Protein AF-A0A645BLJ8-F1 (afdb_monomer)

Nearest PDB structures (foldseek):
  8eqn-assembly1_A  TM=7.894E-01  e=2.284E-11  Human immunodeficiency virus 1
  2ihw-assembly1_A  TM=8.035E-01  e=1.341E-10  Bos taurus
  7b9k-assembly1_A  TM=7.837E-01  e=4.752E-11  Escherichia coli K-12
  1e2o-assembly1_A  TM=8.121E-01  e=1.712E-10  Escherichia coli
  7q5q-assembly1_B  TM=7.769E-01  e=8.232E-11  Thermochaetoides thermophila DSM 1495

Solvent-accessible surface area (backbone atoms only — not comparable to full-atom values): 13251 Å² total; per-residue (Å²): 105,70,64,52,52,36,54,9,39,70,59,16,47,75,50,33,15,34,53,48,71,40,80,91,74,76,45,73,47,80,46,72,46,90,68,45,20,38,23,29,66,40,77,42,98,85,73,49,77,46,60,34,19,45,68,61,49,55,81,44,40,53,67,56,45,52,54,49,54,52,50,52,56,55,11,52,80,66,36,62,60,64,47,45,53,49,54,42,53,51,50,53,43,53,54,38,47,77,69,69,41,53,71,65,44,51,55,50,53,49,45,54,74,72,39,95,80,53,82,82,61,70,57,72,70,60,36,54,54,59,71,67,55,52,72,92,51,29,68,46,62,73,37,51,44,85,41,31,30,37,43,38,58,52,16,80,78,40,60,83,47,78,78,66,48,83,85,74,79,61,65,79,48,30,33,23,23,40,31,34,31,16,69,34,84,41,84,37,72,47,100,81,77,43,83,41,86,36,83,43,69,32,70,26,81,41,68,40,72,93,81,49,59,70,77,57,46,46,43,23,53,53,42,39,53,52,37,73,76,39,56,71,80,58,72,97

Secondary structure (DSSP, 8-state):
-HHHHHHHHHHSGGGSEEEEEETTTTEEEEEE-SS--EEEEEE-TTS-EEEEEETT-TTS-HHHHHHHHHHHHHHHHT--HHHHHHHHHHHHHHHHHHTT-HHHHHHHHHHHHHSSS------HHHHHHHHHS-TTTS--HHHHS--SEEEEEHHHH-TT--S--------TTB-EEEEE---EEEEEE-TTS-EEEEEE--EEEEE-TTT--HHHHHHHHHHHHHHHH-GGGG--

Foldseek 3Di:
DVQLLLVLCVLLQLLLWFWDADPVVRDIDIGTDPAFKEFEWDQAPVRDIATWIDTRCSPDAPVRNVVSVVLQNQQSVLDPVLQQVVVLVVVVLVVVVVVVVVVVSVVVVCCQVPPPPHRDHDDDPRVVVSVPDDPSRHQHSNGRPDGREYEYEQCVVPQPDDDAPPDDDTDHRRFKYKYWHHWDFDFDQDPVRDTDTDTDIHMDIGGDPVRDDVVSSVSSVVSSVVCVVPVVVRND

Sequence (236 aa):
MLKAITEGVKNAPCINSHIFFNHRFVKGKIVQYQEVDISMPWMLPHGEMMTINLNNIGERTLKDLALYIENIAKKFEKTDMTEAMFSVSMHDTIEKLKKLKIPTVLYRLIGAKFGNSKVKTLSGKAKKAYNSIPETERITKHDIKQGTITVSNVGSLYREQRGSVALLEIVPPQVFAVGIGAIQKKPVVSGTDEIVVGQILPMCLAFDHRALDFGEIVPFIKKLDEIFVNPNLILK

Mean predicted aligned error: 6.03 Å

Radius of gyration: 20.66 Å; Cα contacts (8 Å, |Δi|>4): 362; chains: 1; bounding box: 61×34×56 Å

pLDDT: mean 89.48, std 7.65, range [61.16, 98.31]

Structure (mmCIF, N/CA/C/O backbone):
data_AF-A0A645BLJ8-F1
#
_entry.id   AF-A0A645BLJ8-F1
#
loop_
_atom_site.group_PDB
_atom_site.id
_atom_site.type_symbol
_atom_site.label_atom_id
_atom_site.label_alt_id
_atom_site.label_comp_id
_atom_site.label_asym_id
_atom_site.label_entity_id
_atom_site.label_seq_id
_atom_site.pdbx_PDB_ins_code
_atom_site.Cartn_x
_atom_site.Cartn_y
_atom_site.Cartn_z
_atom_site.occupancy
_atom_site.B_iso_or_equiv
_atom_site.auth_seq_id
_atom_site.auth_comp_id
_atom_site.auth_asym_id
_atom_site.auth_atom_id
_atom_site.pdbx_PDB_model_num
ATOM 1 N N . MET A 1 1 ? -12.431 2.486 -0.682 1.00 91.56 1 MET A N 1
ATOM 2 C CA . MET A 1 1 ? -11.373 1.753 0.050 1.00 91.56 1 MET A CA 1
ATOM 3 C C . MET A 1 1 ? -10.040 2.473 0.071 1.00 91.56 1 MET A C 1
ATOM 5 O O . MET A 1 1 ? -9.651 2.866 1.158 1.00 91.56 1 MET A O 1
ATOM 9 N N . LEU A 1 2 ? -9.368 2.700 -1.065 1.00 94.19 2 LEU A N 1
ATOM 10 C CA . LEU A 1 2 ? -8.062 3.383 -1.075 1.00 94.19 2 LEU A CA 1
ATOM 11 C C . LEU A 1 2 ? -8.085 4.719 -0.312 1.00 94.19 2 LEU A C 1
ATOM 13 O O . LEU A 1 2 ? -7.254 4.911 0.564 1.00 94.19 2 LEU A O 1
ATOM 17 N N . LYS A 1 3 ? -9.104 5.564 -0.535 1.00 94.81 3 LYS A N 1
ATOM 18 C CA . LYS A 1 3 ? -9.278 6.819 0.218 1.00 94.81 3 LYS A CA 1
ATOM 19 C C . LYS A 1 3 ? -9.424 6.615 1.735 1.00 94.81 3 LYS A C 1
ATOM 21 O O . LYS A 1 3 ? -8.820 7.339 2.511 1.00 94.81 3 LYS A O 1
ATOM 26 N N . ALA A 1 4 ? -10.187 5.612 2.171 1.00 95.94 4 ALA A N 1
ATOM 27 C CA . ALA A 1 4 ? -10.329 5.312 3.598 1.00 95.94 4 ALA A CA 1
ATOM 28 C C . ALA A 1 4 ? -8.988 4.876 4.213 1.00 95.94 4 ALA A C 1
ATOM 30 O O . ALA A 1 4 ? -8.609 5.359 5.273 1.00 95.94 4 ALA A O 1
ATOM 31 N N . ILE A 1 5 ? -8.235 4.028 3.502 1.00 96.69 5 ILE A N 1
ATOM 32 C CA . ILE A 1 5 ? -6.898 3.587 3.920 1.00 96.69 5 ILE A CA 1
ATOM 33 C C . ILE A 1 5 ? -5.940 4.774 3.999 1.00 96.69 5 ILE A C 1
ATOM 35 O O . ILE A 1 5 ? -5.237 4.901 4.993 1.00 96.69 5 ILE A O 1
ATOM 39 N N . THR A 1 6 ? -5.932 5.672 3.012 1.00 95.69 6 THR A N 1
ATOM 40 C CA . THR A 1 6 ? -5.059 6.853 3.053 1.00 95.69 6 THR A CA 1
ATOM 41 C C . THR A 1 6 ? -5.401 7.789 4.205 1.00 95.69 6 THR A C 1
ATOM 43 O O . THR A 1 6 ? -4.490 8.288 4.854 1.00 95.69 6 THR A O 1
ATOM 46 N N . GLU A 1 7 ? -6.686 8.003 4.504 1.00 95.81 7 GLU A N 1
ATOM 47 C CA . GLU A 1 7 ? -7.088 8.796 5.674 1.00 95.81 7 GLU A CA 1
ATOM 48 C C . GLU A 1 7 ? -6.695 8.109 6.988 1.00 95.81 7 GLU A C 1
ATOM 50 O O . GLU A 1 7 ? -6.230 8.770 7.917 1.00 95.81 7 GLU A O 1
ATOM 55 N N . GLY A 1 8 ? -6.802 6.779 7.058 1.00 96.88 8 GLY A N 1
ATOM 56 C CA . GLY A 1 8 ? -6.287 6.002 8.183 1.00 96.88 8 GLY A CA 1
ATOM 57 C C . GLY A 1 8 ? -4.781 6.183 8.365 1.00 96.88 8 GLY A C 1
ATOM 58 O O . GLY A 1 8 ? -4.320 6.437 9.473 1.00 96.88 8 GLY A O 1
ATOM 59 N N . VAL A 1 9 ? -4.009 6.112 7.278 1.00 97.06 9 VAL A N 1
ATOM 60 C CA . VAL A 1 9 ? -2.546 6.289 7.297 1.00 97.06 9 VAL A CA 1
ATOM 61 C C . VAL A 1 9 ? -2.173 7.699 7.750 1.00 97.06 9 VAL A C 1
ATOM 63 O O . VAL A 1 9 ? -1.269 7.860 8.563 1.00 97.06 9 VAL A O 1
ATOM 66 N N . LYS A 1 10 ? -2.910 8.724 7.308 1.00 95.12 10 LYS A N 1
ATOM 67 C CA . LYS A 1 10 ? -2.741 10.107 7.785 1.00 95.12 10 LYS A CA 1
ATOM 68 C C . LYS A 1 10 ? -2.966 10.247 9.294 1.00 95.12 10 LYS A C 1
ATOM 70 O O . LYS A 1 10 ? -2.328 11.085 9.923 1.00 95.12 10 LYS A O 1
ATOM 75 N N . ASN A 1 11 ? -3.842 9.426 9.876 1.00 96.12 11 ASN A N 1
ATOM 76 C CA . ASN A 1 11 ? -4.102 9.400 11.320 1.00 96.12 11 ASN A CA 1
ATOM 77 C C . ASN A 1 11 ? -3.105 8.528 12.102 1.00 96.12 11 ASN A C 1
ATOM 79 O O . ASN A 1 11 ? -3.024 8.653 13.321 1.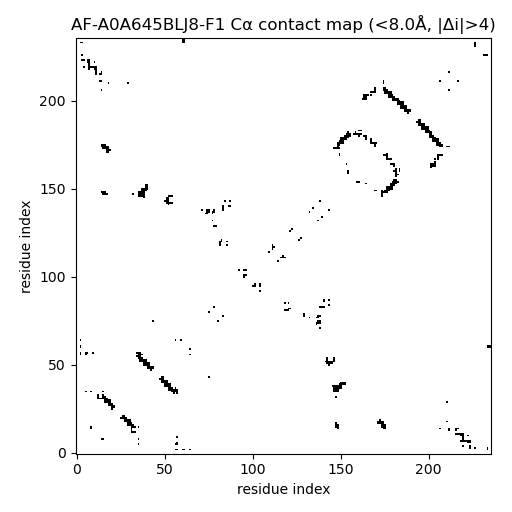00 96.12 11 ASN A O 1
ATOM 83 N N . ALA A 1 12 ? -2.310 7.702 11.420 1.00 97.31 12 ALA A N 1
ATOM 84 C CA . ALA A 1 12 ? -1.231 6.903 11.999 1.00 97.31 12 ALA A CA 1
ATOM 85 C C . ALA A 1 12 ? 0.070 7.050 11.182 1.00 97.31 12 ALA A C 1
ATOM 87 O O . ALA A 1 12 ? 0.513 6.092 10.545 1.00 97.31 12 ALA A O 1
ATOM 88 N N . PRO A 1 13 ? 0.715 8.232 11.174 1.00 96.06 13 PRO A N 1
ATOM 89 C CA . PRO A 1 13 ? 1.805 8.527 10.238 1.00 96.06 13 PRO A CA 1
ATOM 90 C C . PRO A 1 13 ? 3.009 7.578 10.324 1.00 96.06 13 PRO A C 1
ATOM 92 O O . PRO A 1 13 ? 3.702 7.365 9.333 1.00 96.06 13 PRO A O 1
ATOM 95 N N . CYS A 1 14 ? 3.251 6.982 11.492 1.00 96.38 14 CYS A N 1
ATOM 96 C CA . CYS A 1 14 ? 4.321 6.015 11.729 1.00 96.38 14 CYS A CA 1
ATOM 97 C C . CYS A 1 14 ? 4.222 4.767 10.839 1.00 96.38 14 CYS A C 1
ATOM 99 O O . CYS A 1 14 ? 5.259 4.243 10.431 1.00 96.38 14 CYS A O 1
ATOM 101 N N . ILE A 1 15 ? 3.016 4.323 10.461 1.00 97.31 15 ILE A N 1
ATOM 102 C CA . ILE A 1 15 ? 2.852 3.155 9.580 1.00 97.31 15 ILE A CA 1
ATOM 103 C C . ILE A 1 15 ? 3.283 3.452 8.137 1.00 97.31 15 ILE A C 1
ATOM 105 O O . ILE A 1 15 ? 3.593 2.537 7.377 1.00 97.31 15 ILE A O 1
ATOM 109 N N . ASN A 1 16 ? 3.366 4.736 7.771 1.00 97.44 16 ASN A N 1
ATOM 110 C CA . ASN A 1 16 ? 3.863 5.215 6.485 1.00 97.44 16 ASN A CA 1
ATOM 111 C C . ASN A 1 16 ? 5.394 5.353 6.491 1.00 97.44 16 ASN A C 1
ATOM 113 O O . ASN A 1 16 ? 5.940 6.427 6.224 1.00 97.44 16 ASN A O 1
ATOM 117 N N . SER A 1 17 ? 6.095 4.275 6.842 1.00 97.19 17 SER A N 1
ATOM 118 C CA . SER A 1 17 ? 7.546 4.299 7.038 1.00 97.19 17 SER A CA 1
ATOM 119 C C . SER A 1 17 ? 8.274 3.192 6.288 1.00 97.19 17 SER A C 1
ATOM 121 O O . SER A 1 17 ? 7.724 2.139 5.967 1.00 97.19 17 SER A O 1
ATOM 123 N N . HIS A 1 18 ? 9.562 3.418 6.049 1.00 97.06 18 HIS A N 1
ATOM 124 C CA . HIS A 1 18 ? 10.501 2.384 5.638 1.00 97.06 18 HIS A CA 1
ATOM 125 C C . HIS A 1 18 ? 11.471 2.062 6.771 1.00 97.06 18 HIS A C 1
ATOM 127 O O . HIS A 1 18 ? 12.008 2.970 7.409 1.00 97.06 18 HIS A O 1
ATOM 133 N N . ILE A 1 19 ? 11.748 0.776 6.981 1.00 95.19 19 ILE A N 1
ATOM 134 C CA . ILE A 1 19 ? 12.783 0.300 7.897 1.00 95.19 19 ILE A CA 1
ATOM 135 C C . ILE A 1 19 ? 14.028 -0.134 7.119 1.00 95.19 19 ILE A C 1
ATOM 137 O O . ILE A 1 19 ? 13.996 -0.980 6.226 1.00 95.19 19 ILE A O 1
ATOM 141 N N . PHE A 1 20 ? 15.170 0.425 7.503 1.00 93.06 20 PHE A N 1
ATOM 142 C CA . PHE A 1 20 ? 16.484 0.033 7.010 1.00 93.06 20 PHE A CA 1
ATOM 143 C C . PHE A 1 20 ? 17.259 -0.606 8.150 1.00 93.06 20 PHE A C 1
ATOM 145 O O . PHE A 1 20 ? 17.773 0.088 9.027 1.00 93.06 20 PHE A O 1
ATOM 152 N N . PHE A 1 21 ? 17.341 -1.933 8.142 1.00 86.88 21 PHE A N 1
ATOM 153 C CA . PHE A 1 21 ? 18.016 -2.687 9.189 1.00 86.88 21 PHE A CA 1
ATOM 154 C C . PHE A 1 21 ? 19.350 -3.249 8.698 1.00 86.88 21 PHE A C 1
ATOM 156 O O . PHE A 1 21 ? 19.422 -3.941 7.682 1.00 86.88 21 PHE A O 1
ATOM 163 N N . ASN A 1 22 ? 20.426 -2.965 9.429 1.00 85.25 22 ASN A N 1
ATOM 164 C CA . ASN A 1 22 ? 21.724 -3.578 9.201 1.00 85.25 22 ASN A CA 1
ATOM 165 C C . ASN A 1 22 ? 21.905 -4.772 10.141 1.00 85.25 22 ASN A C 1
ATOM 167 O O . ASN A 1 22 ? 22.239 -4.601 11.312 1.00 85.25 22 ASN A O 1
ATOM 171 N N . HIS A 1 23 ? 21.749 -5.980 9.598 1.00 83.38 23 HIS A N 1
ATOM 172 C CA . HIS A 1 23 ? 21.871 -7.229 10.354 1.00 83.38 23 HIS A CA 1
ATOM 173 C C . HIS A 1 23 ? 23.251 -7.441 10.987 1.00 83.38 23 HIS A C 1
ATOM 175 O O . HIS A 1 23 ? 23.338 -8.044 12.050 1.00 83.38 23 HIS A O 1
ATOM 181 N N . ARG A 1 24 ? 24.328 -6.919 10.383 1.00 87.00 24 ARG A N 1
ATOM 182 C CA . ARG A 1 24 ? 25.692 -7.087 10.909 1.00 87.00 24 ARG A CA 1
ATOM 183 C C . ARG A 1 24 ? 25.930 -6.278 12.182 1.00 87.00 24 ARG A C 1
ATOM 185 O O . ARG A 1 24 ? 26.698 -6.706 13.033 1.00 87.00 24 ARG A O 1
ATOM 192 N N . PHE A 1 25 ? 25.306 -5.107 12.288 1.00 88.19 25 PHE A N 1
ATOM 193 C CA . PHE A 1 25 ? 25.494 -4.197 13.422 1.00 88.19 25 PHE A CA 1
ATOM 194 C C . PHE A 1 25 ? 24.274 -4.108 14.341 1.00 88.19 25 PHE A C 1
ATOM 196 O O . PHE A 1 25 ? 24.324 -3.361 15.311 1.00 88.19 25 PHE A O 1
ATOM 203 N N . VAL A 1 26 ? 23.188 -4.825 14.026 1.00 83.62 26 VAL A N 1
ATOM 204 C CA . VAL A 1 26 ? 21.912 -4.789 14.761 1.00 83.62 26 VAL A CA 1
ATOM 205 C C . VAL A 1 26 ? 21.404 -3.344 14.929 1.00 83.62 26 VAL A C 1
ATOM 207 O O . VAL A 1 26 ? 20.926 -2.940 15.982 1.00 83.62 26 VAL A O 1
ATOM 210 N N . LYS A 1 27 ? 21.554 -2.521 13.880 1.00 84.69 27 LYS A N 1
ATOM 211 C CA . LYS A 1 27 ? 21.110 -1.117 13.869 1.00 84.69 27 LYS A CA 1
ATOM 212 C C . LYS A 1 27 ? 20.029 -0.912 12.820 1.00 84.69 27 LYS A C 1
ATOM 214 O O . LYS A 1 27 ? 20.247 -1.213 11.646 1.00 84.69 27 LYS A O 1
ATOM 219 N N . GLY A 1 28 ? 18.891 -0.377 13.250 1.00 85.38 28 GLY A N 1
ATOM 220 C CA . GLY A 1 28 ? 17.785 0.033 12.391 1.00 85.38 28 GLY A CA 1
ATOM 221 C C . GLY A 1 28 ? 17.718 1.549 12.235 1.00 85.38 28 GLY A C 1
ATOM 222 O O . GLY A 1 28 ? 18.041 2.290 13.160 1.00 85.38 28 GLY A O 1
ATOM 223 N N . LYS A 1 29 ? 17.280 2.013 11.066 1.00 92.94 29 LYS A N 1
ATOM 224 C CA . LYS A 1 29 ? 16.799 3.378 10.847 1.00 92.94 29 LYS A CA 1
ATOM 225 C C . LYS A 1 29 ? 15.393 3.300 10.273 1.00 92.94 29 LYS A C 1
ATOM 227 O O . LYS A 1 29 ? 15.198 2.646 9.252 1.00 92.94 29 LYS A O 1
ATOM 232 N N . ILE A 1 30 ? 14.456 3.997 10.901 1.00 94.62 30 ILE A N 1
ATOM 233 C CA . ILE A 1 30 ? 13.102 4.176 10.381 1.00 94.62 30 ILE A CA 1
ATOM 234 C C . ILE A 1 30 ? 13.047 5.535 9.683 1.00 94.62 30 ILE A C 1
ATOM 236 O O . ILE A 1 30 ? 13.575 6.527 10.190 1.00 94.62 30 ILE A O 1
ATOM 240 N N . VAL A 1 31 ? 12.476 5.566 8.485 1.00 96.62 31 VAL A N 1
ATOM 241 C CA . VAL A 1 31 ? 12.249 6.783 7.703 1.00 96.62 31 VAL A CA 1
ATOM 242 C C . VAL A 1 31 ? 10.760 6.891 7.449 1.00 96.62 31 VAL A C 1
ATOM 244 O O . VAL A 1 31 ? 10.207 6.071 6.725 1.00 96.62 31 VAL A O 1
ATOM 247 N N . GLN A 1 32 ? 10.133 7.895 8.046 1.00 96.62 32 GLN A N 1
ATOM 248 C CA . GLN A 1 32 ? 8.720 8.181 7.854 1.00 96.62 32 GLN A CA 1
ATOM 249 C C . GLN A 1 32 ? 8.519 9.103 6.650 1.00 96.62 32 GLN A C 1
ATOM 251 O O . GLN A 1 32 ? 9.300 10.034 6.435 1.00 96.62 32 GLN A O 1
ATOM 256 N N . TYR A 1 33 ? 7.457 8.859 5.888 1.00 95.75 33 TYR A N 1
ATOM 257 C CA . TYR A 1 33 ? 7.085 9.636 4.712 1.00 95.75 33 TYR A CA 1
ATOM 258 C C . TYR A 1 33 ? 5.839 10.479 4.995 1.00 95.75 33 TYR A C 1
ATOM 260 O O . TYR A 1 33 ? 4.913 10.034 5.675 1.00 95.75 33 TYR A O 1
ATOM 268 N N . GLN A 1 34 ? 5.821 11.708 4.476 1.00 92.75 34 GLN A N 1
ATOM 269 C CA . GLN A 1 34 ? 4.633 12.572 4.517 1.00 92.75 34 GLN A CA 1
ATOM 270 C C . GLN A 1 34 ? 3.642 12.195 3.413 1.00 92.75 34 GLN A C 1
ATOM 272 O O . GLN A 1 34 ? 2.441 12.105 3.650 1.00 92.75 34 GLN A O 1
ATOM 277 N N . GLU A 1 35 ? 4.165 11.937 2.216 1.00 93.56 35 GLU A N 1
ATOM 278 C CA . GLU A 1 35 ? 3.394 11.482 1.066 1.00 93.56 35 GLU A CA 1
ATOM 279 C C . GLU A 1 35 ? 2.999 10.011 1.243 1.00 93.56 35 GLU A C 1
ATOM 281 O O . GLU A 1 35 ? 3.799 9.179 1.683 1.00 93.56 35 GLU A O 1
ATOM 286 N N . VAL A 1 36 ? 1.740 9.692 0.934 1.00 94.81 36 VAL A N 1
ATOM 287 C CA . VAL A 1 36 ? 1.220 8.321 0.995 1.00 94.81 36 VAL A CA 1
ATOM 288 C C . VAL A 1 36 ? 1.180 7.755 -0.415 1.00 94.81 36 VAL A C 1
ATOM 290 O O . VAL A 1 36 ? 0.307 8.121 -1.212 1.00 94.81 36 VAL A O 1
ATOM 293 N N . ASP A 1 37 ? 2.096 6.826 -0.674 1.00 94.62 37 ASP A N 1
ATOM 294 C CA . ASP A 1 37 ? 2.236 6.122 -1.939 1.00 94.62 37 ASP A CA 1
ATOM 295 C C . ASP A 1 37 ? 1.889 4.647 -1.750 1.00 94.62 37 ASP A C 1
ATOM 297 O O . ASP A 1 37 ? 2.526 3.928 -0.972 1.00 94.62 37 ASP A O 1
ATOM 301 N N . ILE A 1 38 ? 0.873 4.175 -2.467 1.00 95.69 38 ILE A N 1
ATOM 302 C CA . ILE A 1 38 ? 0.391 2.803 -2.315 1.00 95.69 38 ILE A CA 1
ATOM 303 C C . ILE A 1 38 ? 0.938 1.922 -3.426 1.00 95.69 38 ILE A C 1
ATOM 305 O O . ILE A 1 38 ? 0.563 2.051 -4.588 1.00 95.69 38 ILE A O 1
ATOM 309 N N . SER A 1 39 ? 1.746 0.945 -3.031 1.00 95.50 39 SER A N 1
ATOM 310 C CA . SER A 1 39 ? 2.091 -0.201 -3.864 1.00 95.50 39 SER A CA 1
ATOM 311 C C . SER A 1 39 ? 0.898 -1.152 -3.937 1.00 95.50 39 SER A C 1
ATOM 313 O O . SER A 1 39 ? 0.465 -1.702 -2.927 1.00 95.50 39 SER A O 1
ATOM 315 N N . MET A 1 40 ? 0.341 -1.339 -5.125 1.00 93.75 40 MET A N 1
ATOM 316 C CA . MET A 1 40 ? -0.843 -2.153 -5.356 1.00 93.75 40 MET A CA 1
ATOM 317 C C . MET A 1 40 ? -0.547 -3.227 -6.406 1.00 93.75 40 MET A C 1
ATOM 319 O O . MET A 1 40 ? -0.282 -2.888 -7.562 1.00 93.75 40 MET A O 1
ATOM 323 N N . PRO A 1 41 ? -0.596 -4.518 -6.033 1.00 90.75 41 PRO A N 1
ATOM 324 C CA . PRO A 1 41 ? -0.594 -5.608 -6.995 1.00 90.75 41 PRO A CA 1
ATOM 325 C C . PRO A 1 41 ? -1.815 -5.508 -7.911 1.00 90.75 41 PRO A C 1
ATOM 327 O O . PRO A 1 41 ? -2.948 -5.346 -7.453 1.00 90.75 41 PRO A O 1
ATOM 330 N N . TRP A 1 42 ? -1.571 -5.607 -9.208 1.00 88.12 42 TRP A N 1
ATOM 331 C CA . TRP A 1 42 ? -2.542 -5.401 -10.267 1.00 88.12 42 TRP A CA 1
ATOM 332 C C . TRP A 1 42 ? -2.456 -6.543 -11.276 1.00 88.12 42 TRP A C 1
ATOM 334 O O . TRP A 1 42 ? -1.364 -6.937 -11.683 1.00 88.12 42 TRP A O 1
ATOM 344 N N . MET A 1 43 ? -3.608 -7.072 -11.689 1.00 85.62 43 MET A N 1
ATOM 345 C CA . MET A 1 43 ? -3.680 -8.094 -12.733 1.00 85.62 43 MET A CA 1
ATOM 346 C C . MET A 1 43 ? -3.715 -7.436 -14.107 1.00 85.62 43 MET A C 1
ATOM 348 O O . MET A 1 43 ? -4.622 -6.659 -14.411 1.00 85.62 43 MET A O 1
ATOM 352 N N . LEU A 1 44 ? -2.725 -7.742 -14.936 1.00 82.94 44 LEU A N 1
ATOM 353 C CA . LEU A 1 44 ? -2.672 -7.308 -16.323 1.00 82.94 44 LEU A CA 1
ATOM 354 C C . LEU A 1 44 ? -3.665 -8.108 -17.182 1.00 82.94 44 LEU A C 1
ATOM 356 O O . LEU A 1 44 ? -4.005 -9.243 -16.832 1.00 82.94 44 LEU A O 1
ATOM 360 N N . PRO A 1 45 ? -4.077 -7.584 -18.353 1.00 74.75 45 PRO A N 1
ATOM 361 C CA . PRO A 1 45 ? -4.995 -8.284 -19.257 1.00 74.75 45 PRO A CA 1
ATOM 362 C C . PRO A 1 45 ? -4.519 -9.679 -19.694 1.00 74.75 45 PRO A C 1
ATOM 364 O O . PRO A 1 45 ? -5.325 -10.501 -20.112 1.00 74.75 45 PRO A O 1
ATOM 367 N N . HIS A 1 46 ? -3.212 -9.950 -19.627 1.00 76.00 46 HIS A N 1
ATOM 368 C CA . HIS A 1 46 ? -2.601 -11.219 -20.043 1.00 76.00 46 HIS A CA 1
ATOM 369 C C . HIS A 1 46 ? -2.467 -12.229 -18.887 1.00 76.00 46 HIS A C 1
ATOM 371 O O . HIS A 1 46 ? -1.861 -13.282 -19.056 1.00 76.00 46 HIS A O 1
ATOM 377 N N . GLY A 1 47 ? -3.022 -11.916 -17.709 1.00 78.19 47 GLY A N 1
ATOM 378 C CA . GLY A 1 47 ? -3.021 -12.795 -16.535 1.00 78.19 47 GLY A CA 1
ATOM 379 C C . GLY A 1 47 ? -1.773 -12.693 -15.656 1.00 78.19 47 GLY A C 1
ATOM 380 O O . GLY A 1 47 ? -1.724 -13.312 -14.597 1.00 78.19 47 GLY A O 1
ATOM 381 N N . GLU A 1 48 ? -0.779 -11.898 -16.046 1.00 82.06 48 GLU A N 1
ATOM 382 C CA . GLU A 1 48 ? 0.381 -11.603 -15.205 1.00 82.06 48 GLU A CA 1
ATOM 383 C C . GLU A 1 48 ? 0.028 -10.578 -14.120 1.00 82.06 48 GLU A C 1
ATOM 385 O O . GLU A 1 48 ? -0.739 -9.642 -14.352 1.00 82.06 48 GLU A O 1
ATOM 390 N N . MET A 1 49 ? 0.609 -10.737 -12.931 1.00 83.62 49 MET A N 1
ATOM 391 C CA . MET A 1 49 ? 0.478 -9.767 -11.847 1.00 83.62 49 MET A CA 1
ATOM 392 C C . MET A 1 49 ? 1.684 -8.835 -11.828 1.00 83.62 49 MET A C 1
ATOM 394 O O . MET A 1 49 ? 2.826 -9.269 -11.972 1.00 83.62 49 MET A O 1
ATOM 398 N N . MET A 1 50 ? 1.438 -7.561 -11.553 1.00 85.94 50 MET A N 1
ATOM 399 C CA . MET A 1 50 ? 2.490 -6.587 -11.319 1.00 85.94 50 MET A CA 1
ATOM 400 C C . MET A 1 50 ? 2.081 -5.592 -10.246 1.00 85.94 50 MET A C 1
ATOM 402 O O . MET A 1 50 ? 0.944 -5.138 -10.201 1.00 85.94 50 MET A O 1
ATOM 406 N N . THR A 1 51 ? 3.039 -5.201 -9.419 1.00 89.38 51 THR A N 1
ATOM 407 C CA . THR A 1 51 ? 2.843 -4.129 -8.448 1.00 89.38 51 THR A CA 1
ATOM 408 C C . THR A 1 51 ? 3.095 -2.779 -9.100 1.00 89.38 51 THR A C 1
ATOM 410 O O . THR A 1 51 ? 4.189 -2.528 -9.604 1.00 89.38 51 THR A O 1
ATOM 413 N N . ILE A 1 52 ? 2.097 -1.905 -9.050 1.00 91.56 52 ILE A N 1
ATOM 414 C CA . ILE A 1 52 ? 2.243 -0.491 -9.396 1.00 91.56 52 ILE A CA 1
ATOM 415 C C . ILE A 1 52 ? 2.224 0.379 -8.160 1.00 91.56 52 ILE A C 1
ATOM 417 O O . ILE A 1 52 ? 1.672 0.001 -7.132 1.00 91.56 52 ILE A O 1
ATOM 421 N N . ASN A 1 53 ? 2.789 1.567 -8.283 1.00 93.25 53 ASN A N 1
ATOM 422 C CA . ASN A 1 53 ? 2.755 2.577 -7.256 1.00 93.25 53 ASN A CA 1
ATOM 423 C C . ASN A 1 53 ? 1.766 3.683 -7.603 1.00 93.25 53 ASN A C 1
ATOM 425 O O . ASN A 1 53 ? 1.877 4.375 -8.617 1.00 93.25 53 ASN A O 1
ATOM 429 N N . LEU A 1 54 ? 0.793 3.846 -6.721 1.00 93.25 54 LEU A N 1
ATOM 430 C CA . LEU A 1 54 ? -0.193 4.902 -6.758 1.00 93.25 54 LEU A CA 1
ATOM 431 C C . LEU A 1 54 ? 0.362 6.080 -5.967 1.00 93.25 54 LEU A C 1
ATOM 433 O O . LEU A 1 54 ? 0.353 6.063 -4.737 1.00 93.25 54 LEU A O 1
ATOM 437 N N . ASN A 1 55 ? 0.855 7.083 -6.686 1.00 91.00 55 ASN A N 1
ATOM 438 C CA . ASN A 1 55 ? 1.620 8.169 -6.090 1.00 91.00 55 ASN A CA 1
ATOM 439 C C . ASN A 1 55 ? 0.718 9.310 -5.597 1.00 91.00 55 ASN A C 1
ATOM 441 O O . ASN A 1 55 ? -0.239 9.703 -6.286 1.00 91.00 55 ASN A O 1
ATOM 445 N N . ASN A 1 56 ? 1.069 9.892 -4.449 1.00 86.56 56 ASN A N 1
ATOM 446 C CA . ASN A 1 56 ? 0.422 11.064 -3.859 1.00 86.56 56 ASN A CA 1
ATOM 447 C C . ASN A 1 56 ? -1.099 10.928 -3.781 1.00 86.56 56 ASN A C 1
ATOM 449 O O . ASN A 1 56 ? -1.853 11.850 -4.094 1.00 86.56 56 ASN A O 1
ATOM 453 N N . ILE A 1 57 ? -1.579 9.742 -3.407 1.00 88.06 57 ILE A N 1
ATOM 454 C CA . ILE A 1 57 ? -3.020 9.487 -3.362 1.00 88.06 57 ILE A CA 1
ATOM 455 C C . ILE A 1 57 ? -3.685 10.038 -2.101 1.00 88.06 57 ILE A C 1
ATOM 457 O O . ILE A 1 57 ? -4.899 10.229 -2.103 1.00 88.06 57 ILE A O 1
ATOM 461 N N . GLY A 1 58 ? -2.911 10.324 -1.048 1.00 81.94 58 GLY A N 1
ATOM 462 C CA . GLY A 1 58 ? -3.438 10.865 0.206 1.00 81.94 58 GLY A CA 1
ATOM 463 C C . GLY A 1 58 ? -4.151 12.207 0.034 1.00 81.94 58 GLY A C 1
ATOM 464 O O . GLY A 1 58 ? -5.179 12.442 0.671 1.00 81.94 58 GLY A O 1
ATOM 465 N N . GLU A 1 59 ? -3.659 13.060 -0.863 1.00 85.81 59 GLU A N 1
ATOM 466 C CA . GLU A 1 59 ? -4.209 14.402 -1.106 1.00 85.81 59 GLU A CA 1
ATOM 467 C C . GLU A 1 59 ? -5.358 14.425 -2.120 1.00 85.81 59 GLU A C 1
ATOM 469 O O . GLU A 1 59 ? -6.012 15.449 -2.302 1.00 85.81 59 GLU A O 1
ATOM 474 N N . ARG A 1 60 ? -5.648 13.300 -2.782 1.00 90.31 60 ARG A N 1
ATOM 475 C CA . ARG A 1 60 ? -6.697 13.241 -3.805 1.00 90.31 60 ARG A CA 1
ATOM 476 C C . ARG A 1 60 ? -8.078 13.148 -3.164 1.00 90.31 60 ARG A C 1
ATOM 478 O O . ARG A 1 60 ? -8.274 12.429 -2.175 1.00 90.31 60 ARG A O 1
ATOM 485 N N . THR A 1 61 ? -9.051 13.823 -3.773 1.00 92.50 61 THR A N 1
ATOM 486 C CA . THR A 1 61 ? -10.472 13.583 -3.491 1.00 92.50 61 THR A CA 1
ATOM 487 C C . THR A 1 61 ? -10.858 12.176 -3.948 1.00 92.50 61 THR A C 1
ATOM 489 O O . THR A 1 61 ? -10.148 11.538 -4.734 1.00 92.50 61 THR A O 1
ATOM 492 N N . LEU A 1 62 ? -12.003 11.663 -3.490 1.00 91.75 62 LEU A N 1
ATOM 493 C CA . LEU A 1 62 ? -12.474 10.349 -3.932 1.00 91.75 62 LEU A CA 1
ATOM 494 C C . LEU A 1 62 ? -12.693 10.294 -5.455 1.00 91.75 62 LEU A C 1
ATOM 496 O O . LEU A 1 62 ? -12.372 9.286 -6.087 1.00 91.75 62 LEU A O 1
ATOM 500 N N . LYS A 1 63 ? -13.196 11.387 -6.043 1.00 92.44 63 LYS A N 1
ATOM 501 C CA . LYS A 1 63 ? -13.432 11.507 -7.487 1.00 92.44 63 LYS A CA 1
ATOM 502 C C . LYS A 1 63 ? -12.120 11.526 -8.267 1.00 92.44 63 LYS A C 1
ATOM 504 O O . LYS A 1 63 ? -11.975 10.772 -9.228 1.00 92.44 63 LYS A O 1
ATOM 509 N N . ASP A 1 64 ? -11.155 12.328 -7.830 1.00 93.44 64 ASP A N 1
ATOM 510 C CA . ASP A 1 64 ? -9.851 12.416 -8.495 1.00 93.44 64 ASP A CA 1
ATOM 511 C C . ASP A 1 64 ? -9.074 11.111 -8.377 1.00 93.44 64 ASP A C 1
ATOM 513 O O . ASP A 1 64 ? -8.366 10.720 -9.303 1.00 93.44 64 ASP A O 1
ATOM 517 N N . LEU A 1 65 ? -9.227 10.403 -7.257 1.00 93.12 65 LEU A N 1
ATOM 518 C CA . LEU A 1 65 ? -8.651 9.079 -7.080 1.00 93.12 65 LEU A CA 1
ATOM 519 C C . LEU A 1 65 ? -9.268 8.071 -8.056 1.00 93.12 65 LEU A C 1
ATOM 521 O O . LEU A 1 65 ? -8.530 7.310 -8.672 1.00 93.12 65 LEU A O 1
ATOM 525 N N . ALA A 1 66 ? -10.591 8.080 -8.247 1.00 92.44 66 ALA A N 1
ATOM 526 C CA . ALA A 1 66 ? -11.248 7.204 -9.218 1.00 92.44 66 ALA A CA 1
ATOM 527 C C . ALA A 1 66 ? -10.767 7.476 -10.654 1.00 92.44 66 ALA A C 1
ATOM 529 O O . ALA A 1 66 ? -10.369 6.544 -11.352 1.00 92.44 66 ALA A O 1
ATOM 530 N N . LEU A 1 67 ? -10.712 8.751 -11.056 1.00 94.00 67 LEU A N 1
ATOM 531 C CA . LEU A 1 67 ? -10.195 9.165 -12.365 1.00 94.00 67 LEU A CA 1
ATOM 532 C C . LEU A 1 67 ? -8.720 8.791 -12.547 1.00 94.00 67 LEU A C 1
ATOM 534 O O . LEU A 1 67 ? -8.311 8.355 -13.622 1.00 94.00 67 LEU A O 1
ATOM 538 N N . TYR A 1 68 ? -7.912 8.930 -11.495 1.00 92.81 68 TYR A N 1
ATOM 539 C CA . TYR A 1 68 ? -6.503 8.548 -11.516 1.00 92.81 68 TYR A CA 1
ATOM 540 C C . TYR A 1 68 ? -6.323 7.043 -11.744 1.00 92.81 68 TYR A C 1
ATOM 542 O O . TYR A 1 68 ? -5.521 6.646 -12.589 1.00 92.81 68 TYR A O 1
ATOM 550 N N . ILE A 1 69 ? -7.099 6.209 -11.047 1.00 91.94 69 ILE A N 1
ATOM 551 C CA . ILE A 1 69 ? -7.070 4.751 -11.207 1.00 91.94 69 ILE A CA 1
ATOM 552 C C . ILE A 1 69 ? -7.532 4.336 -12.610 1.00 91.94 69 ILE A C 1
ATOM 554 O O . ILE A 1 69 ? -6.899 3.487 -13.235 1.00 91.94 69 ILE A O 1
ATOM 558 N N . GLU A 1 70 ? -8.584 4.962 -13.140 1.00 91.38 70 GLU A N 1
ATOM 559 C CA . GLU A 1 70 ? -9.037 4.724 -14.515 1.00 91.38 70 GLU A CA 1
ATOM 560 C C . GLU A 1 70 ? -7.958 5.106 -15.541 1.00 91.38 70 GLU A C 1
ATOM 562 O O . GLU A 1 70 ? -7.710 4.374 -16.499 1.00 91.38 70 GLU A O 1
ATOM 567 N N . ASN A 1 71 ? -7.263 6.226 -15.329 1.00 92.62 71 ASN A N 1
ATOM 568 C CA . ASN A 1 71 ? -6.172 6.641 -16.204 1.00 92.62 71 ASN A CA 1
ATOM 569 C C . ASN A 1 71 ? -4.994 5.656 -16.162 1.00 92.62 71 ASN A C 1
ATOM 571 O O . ASN A 1 71 ? -4.427 5.328 -17.201 1.00 92.62 71 ASN A O 1
ATOM 575 N N . ILE A 1 72 ? -4.645 5.135 -14.983 1.00 91.62 72 ILE A N 1
ATOM 576 C CA . ILE A 1 72 ? -3.638 4.073 -14.855 1.00 91.62 72 ILE A CA 1
ATOM 577 C C . ILE A 1 72 ? -4.060 2.819 -15.627 1.00 91.62 72 ILE A C 1
ATOM 579 O O . ILE A 1 72 ? -3.240 2.252 -16.347 1.00 91.62 72 ILE A O 1
ATOM 583 N N . ALA A 1 73 ? -5.331 2.415 -15.536 1.00 89.12 73 ALA A N 1
ATOM 584 C CA . ALA A 1 73 ? -5.845 1.282 -16.302 1.00 89.12 73 ALA A CA 1
ATOM 585 C C . ALA A 1 73 ? -5.645 1.484 -17.817 1.00 89.12 73 ALA A C 1
ATOM 587 O O . ALA A 1 73 ? -5.100 0.609 -18.487 1.00 89.12 73 ALA A O 1
ATOM 588 N N . LYS A 1 74 ? -5.968 2.676 -18.338 1.00 90.69 74 LYS A N 1
ATOM 589 C CA . LYS A 1 74 ? -5.741 3.042 -19.751 1.00 90.69 74 LYS A CA 1
ATOM 590 C C . LYS A 1 74 ? -4.260 3.044 -20.135 1.00 90.69 74 LYS A C 1
ATOM 592 O O . LYS A 1 74 ? -3.908 2.640 -21.242 1.00 90.69 74 LYS A O 1
ATOM 597 N N . LYS A 1 75 ? -3.375 3.479 -19.233 1.00 91.81 75 LYS A N 1
ATOM 598 C CA . LYS A 1 75 ? -1.924 3.436 -19.463 1.00 91.81 75 LYS A CA 1
ATOM 599 C C . LYS A 1 75 ? -1.420 2.008 -19.650 1.00 91.81 75 LYS A C 1
ATOM 601 O O . LYS A 1 75 ? -0.545 1.798 -20.488 1.00 91.81 75 LYS A O 1
ATOM 606 N N . PHE A 1 76 ? -1.949 1.030 -18.911 1.00 88.75 76 PHE A N 1
ATOM 607 C CA . PHE A 1 76 ? -1.538 -0.369 -19.071 1.00 88.75 76 PHE A CA 1
ATOM 608 C C . PHE A 1 76 ? -1.817 -0.907 -20.469 1.00 88.75 76 PHE A C 1
ATOM 610 O O . PHE A 1 76 ? -0.951 -1.562 -21.037 1.00 88.75 76 PHE A O 1
ATOM 617 N N . GLU A 1 77 ? -2.972 -0.589 -21.053 1.00 86.31 77 GLU A N 1
ATOM 618 C CA . GLU A 1 77 ? -3.334 -1.046 -22.404 1.00 86.31 77 GLU A CA 1
ATOM 619 C C . GLU A 1 77 ? -2.349 -0.557 -23.475 1.00 86.31 77 GLU A C 1
ATOM 621 O O . GLU A 1 77 ? -2.132 -1.222 -24.485 1.00 86.31 77 GLU A O 1
ATOM 626 N N . LYS A 1 78 ? -1.726 0.602 -23.240 1.00 88.38 78 LYS A N 1
ATOM 627 C CA . LYS A 1 78 ? -0.758 1.227 -24.148 1.00 88.38 78 LYS A CA 1
ATOM 628 C C . LYS A 1 78 ? 0.698 0.895 -23.818 1.00 88.38 78 LYS A C 1
ATOM 630 O O . LYS A 1 78 ? 1.590 1.325 -24.550 1.00 88.38 78 LYS A O 1
ATOM 635 N N . THR A 1 79 ? 0.970 0.177 -22.727 1.00 88.81 79 THR A N 1
ATOM 636 C CA . THR A 1 79 ? 2.342 -0.030 -22.251 1.00 88.81 79 THR A CA 1
ATOM 637 C C . THR A 1 79 ? 2.831 -1.447 -22.492 1.00 88.81 79 THR A C 1
ATOM 639 O O . THR A 1 79 ? 2.274 -2.406 -21.967 1.00 88.81 79 THR A O 1
ATOM 642 N N . ASP A 1 80 ? 3.949 -1.577 -23.209 1.00 88.50 80 ASP A N 1
ATOM 643 C CA . ASP A 1 80 ? 4.728 -2.809 -23.182 1.00 88.50 80 ASP A CA 1
ATOM 644 C C . ASP A 1 80 ? 5.433 -2.930 -21.824 1.00 88.50 80 ASP A C 1
ATOM 646 O O . ASP A 1 80 ? 6.416 -2.237 -21.533 1.00 88.50 80 ASP A O 1
ATOM 650 N N . MET A 1 81 ? 4.902 -3.804 -20.970 1.00 84.12 81 MET A N 1
ATOM 651 C CA . MET A 1 81 ? 5.401 -3.967 -19.607 1.00 84.12 81 MET A CA 1
ATOM 652 C C . MET A 1 81 ? 6.808 -4.560 -19.554 1.00 84.12 81 MET A C 1
ATOM 654 O O . MET A 1 81 ? 7.568 -4.242 -18.638 1.00 84.12 81 MET A O 1
ATOM 658 N N . THR A 1 82 ? 7.192 -5.365 -20.546 1.00 83.81 82 THR A N 1
ATOM 659 C CA . THR A 1 82 ? 8.538 -5.942 -20.619 1.00 83.81 82 THR A CA 1
ATOM 660 C C . THR A 1 82 ? 9.568 -4.840 -20.851 1.00 83.81 82 THR A C 1
ATOM 662 O O . THR A 1 82 ? 10.581 -4.764 -20.151 1.00 83.81 82 THR A O 1
ATOM 665 N N . GLU A 1 83 ? 9.290 -3.931 -21.787 1.00 85.69 83 GLU A N 1
ATOM 666 C CA . GLU A 1 83 ? 10.135 -2.771 -22.064 1.00 85.69 83 GLU A CA 1
ATOM 667 C C . GLU A 1 83 ? 10.138 -1.780 -20.888 1.00 85.69 83 GLU A C 1
ATOM 669 O O . GLU A 1 83 ? 11.206 -1.310 -20.481 1.00 85.69 83 GLU A O 1
ATOM 674 N N . ALA A 1 84 ? 8.974 -1.499 -20.292 1.00 85.38 84 ALA A N 1
ATOM 675 C CA . ALA A 1 84 ? 8.864 -0.630 -19.123 1.00 85.38 84 ALA A CA 1
ATOM 676 C C . ALA A 1 84 ? 9.706 -1.157 -17.947 1.00 85.38 84 ALA A C 1
ATOM 678 O O . ALA A 1 84 ? 10.574 -0.438 -17.445 1.00 85.38 84 ALA A O 1
ATOM 679 N N . MET A 1 85 ? 9.550 -2.428 -17.564 1.00 83.00 85 MET A N 1
ATOM 680 C CA . MET A 1 85 ? 10.308 -3.047 -16.468 1.00 83.00 85 MET A CA 1
ATOM 681 C C . MET A 1 85 ? 11.809 -3.116 -16.754 1.00 83.00 85 MET A C 1
ATOM 683 O O . MET A 1 85 ? 12.629 -2.848 -15.868 1.00 83.00 85 MET A O 1
ATOM 687 N N . PHE A 1 86 ? 12.191 -3.417 -17.997 1.00 83.12 86 PHE A N 1
ATOM 688 C CA . PHE A 1 86 ? 13.592 -3.388 -18.406 1.00 83.12 86 PHE A CA 1
ATOM 689 C C . PHE A 1 86 ? 14.199 -1.989 -18.228 1.00 83.12 86 PHE A C 1
ATOM 691 O O . PHE A 1 86 ? 15.286 -1.849 -17.661 1.00 83.12 86 PHE A O 1
ATOM 698 N N . SER A 1 87 ? 13.478 -0.941 -18.638 1.00 81.19 87 SER A N 1
ATOM 699 C CA . SER A 1 87 ? 13.935 0.446 -18.500 1.00 81.19 87 SER A CA 1
ATOM 700 C C . SER A 1 87 ? 14.129 0.867 -17.035 1.00 81.19 87 SER A C 1
ATOM 702 O O . SER A 1 87 ? 15.118 1.537 -16.715 1.00 81.19 87 SER A O 1
ATOM 704 N N . VAL A 1 88 ? 13.247 0.426 -16.129 1.00 81.06 88 VAL A N 1
ATOM 705 C CA . VAL A 1 88 ? 13.349 0.679 -14.682 1.00 81.06 88 VAL A CA 1
ATOM 706 C C . VAL A 1 88 ? 14.578 -0.016 -14.100 1.00 81.06 88 VAL A C 1
ATOM 708 O O . VAL A 1 88 ? 15.402 0.627 -13.447 1.00 81.06 88 VAL A O 1
ATOM 711 N N . SER A 1 89 ? 14.758 -1.303 -14.409 1.00 79.50 89 SER A N 1
ATOM 712 C CA . SER A 1 89 ? 15.903 -2.101 -13.954 1.00 79.50 89 SER A CA 1
ATOM 713 C C . SER A 1 89 ? 17.244 -1.516 -14.411 1.00 79.50 89 SER A C 1
ATOM 715 O O . SER A 1 89 ? 18.209 -1.455 -13.636 1.00 79.50 89 SER A O 1
ATOM 717 N N . MET A 1 90 ? 17.308 -1.022 -15.651 1.00 80.44 90 MET A N 1
ATOM 718 C CA . MET A 1 90 ? 18.497 -0.358 -16.185 1.00 80.44 90 MET A CA 1
ATOM 719 C C . MET A 1 90 ? 18.815 0.934 -15.434 1.00 80.44 90 MET A C 1
ATOM 721 O O . MET A 1 90 ? 19.963 1.136 -15.032 1.00 80.44 90 MET A O 1
ATOM 725 N N . HIS A 1 91 ? 17.814 1.777 -15.171 1.00 80.12 91 HIS A N 1
ATOM 726 C CA . HIS A 1 91 ? 18.020 2.998 -14.390 1.00 80.12 91 HIS A CA 1
ATOM 727 C C . HIS A 1 91 ? 18.510 2.701 -12.971 1.00 80.12 91 HIS A C 1
ATOM 729 O O . HIS A 1 91 ? 19.449 3.342 -12.504 1.00 80.12 91 HIS A O 1
ATOM 735 N N . ASP A 1 92 ? 17.922 1.717 -12.294 1.00 79.62 92 ASP A N 1
ATOM 736 C CA . ASP A 1 92 ? 18.339 1.338 -10.942 1.00 79.62 92 ASP A CA 1
ATOM 737 C C . ASP A 1 92 ? 19.758 0.758 -10.922 1.00 79.62 92 ASP A C 1
ATOM 739 O O . ASP A 1 92 ? 20.514 0.948 -9.967 1.00 79.62 92 ASP A O 1
ATOM 743 N N . THR A 1 93 ? 20.149 0.062 -11.990 1.00 79.00 93 THR A N 1
ATOM 744 C CA . THR A 1 93 ? 21.513 -0.448 -12.162 1.00 79.00 93 THR A CA 1
ATOM 745 C C . THR A 1 93 ? 22.512 0.698 -12.328 1.00 79.00 93 THR A C 1
ATOM 747 O O . THR A 1 93 ? 23.547 0.701 -11.658 1.00 79.00 93 THR A O 1
ATOM 750 N N . ILE A 1 94 ? 22.178 1.715 -13.128 1.00 81.62 94 ILE A N 1
ATOM 751 C CA . ILE A 1 94 ? 22.986 2.935 -13.286 1.00 81.62 94 ILE A CA 1
ATOM 752 C C . ILE A 1 94 ? 23.077 3.707 -11.962 1.00 81.62 94 ILE A C 1
ATOM 754 O O . ILE A 1 94 ? 24.153 4.169 -11.584 1.00 81.62 94 ILE A O 1
ATOM 758 N N . GLU A 1 95 ? 21.982 3.821 -11.211 1.00 79.88 95 GLU A N 1
ATOM 759 C CA . GLU A 1 95 ? 21.982 4.504 -9.914 1.00 79.88 95 GLU A CA 1
ATOM 760 C C . GLU A 1 95 ? 22.882 3.792 -8.888 1.00 79.88 95 GLU A C 1
ATOM 762 O O . GLU A 1 95 ? 23.629 4.433 -8.146 1.00 79.88 95 GLU A O 1
ATOM 767 N N . LYS A 1 96 ? 22.880 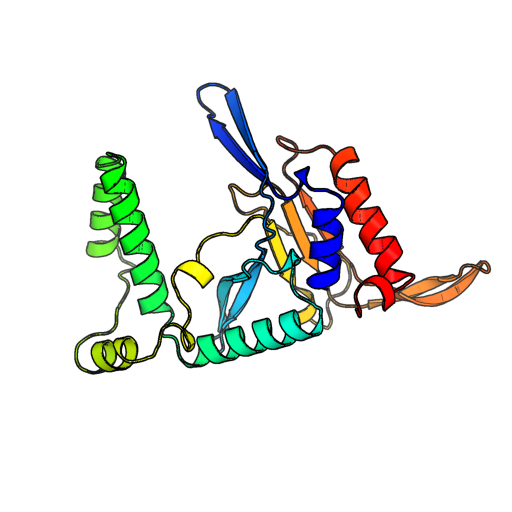2.453 -8.871 1.00 78.69 96 LYS A N 1
ATOM 768 C CA . LYS A 1 96 ? 23.786 1.660 -8.022 1.00 78.69 96 LYS A CA 1
ATOM 769 C C . LYS A 1 96 ? 25.248 1.789 -8.442 1.00 78.69 96 LYS A C 1
ATOM 771 O O . LYS A 1 96 ? 26.114 1.807 -7.568 1.00 78.69 96 LYS A O 1
ATOM 776 N N . LEU A 1 97 ? 25.515 1.917 -9.741 1.00 79.00 97 LEU A N 1
ATOM 777 C CA . LEU A 1 97 ? 26.856 2.185 -10.257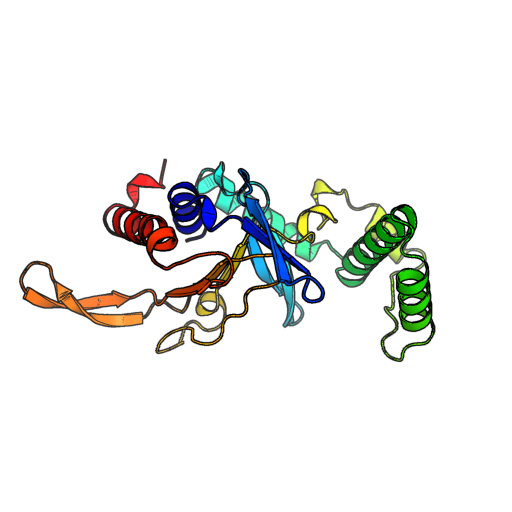 1.00 79.00 97 LEU A CA 1
ATOM 778 C C . LEU A 1 97 ? 27.376 3.543 -9.761 1.00 79.00 97 LEU A C 1
ATOM 780 O O . LEU A 1 97 ? 28.491 3.610 -9.252 1.00 79.00 97 LEU A O 1
ATOM 784 N N . LYS A 1 98 ? 26.540 4.594 -9.800 1.00 79.81 98 LYS A N 1
ATOM 785 C CA . LYS A 1 98 ? 26.870 5.924 -9.242 1.00 79.81 98 LYS A CA 1
ATOM 786 C C . LYS A 1 98 ? 27.182 5.880 -7.741 1.00 79.81 98 LYS A C 1
ATOM 788 O O . LYS A 1 98 ? 27.975 6.674 -7.256 1.00 79.81 98 LYS A O 1
ATOM 793 N N . LYS A 1 99 ? 26.596 4.926 -7.011 1.00 78.81 99 LYS A N 1
ATOM 794 C CA . LYS A 1 99 ? 26.850 4.664 -5.581 1.00 78.81 99 LYS A CA 1
ATOM 795 C C . LYS A 1 99 ? 28.055 3.734 -5.329 1.00 78.81 99 LYS A C 1
ATOM 797 O O . LYS A 1 99 ? 28.150 3.163 -4.246 1.00 78.81 99 LYS A O 1
ATOM 802 N N . LEU A 1 100 ? 28.937 3.538 -6.318 1.00 80.06 100 LEU A N 1
ATOM 803 C CA . LEU A 1 100 ? 30.145 2.694 -6.263 1.00 80.06 100 LEU A CA 1
ATOM 804 C C . LEU A 1 100 ? 29.891 1.209 -5.922 1.00 80.06 100 LEU A C 1
ATOM 806 O O . LEU A 1 100 ? 30.803 0.486 -5.525 1.00 80.06 100 LEU A O 1
ATOM 810 N N . LYS A 1 101 ? 28.670 0.694 -6.131 1.00 75.50 101 LYS A N 1
ATOM 811 C CA . LYS A 1 101 ? 28.333 -0.728 -5.905 1.00 75.50 101 LYS A CA 1
ATOM 812 C C . LYS A 1 101 ? 28.699 -1.611 -7.110 1.00 75.50 101 LYS A C 1
ATOM 814 O O . LYS A 1 101 ? 27.853 -2.333 -7.639 1.00 75.50 101 LYS A O 1
ATOM 819 N N . ILE A 1 102 ? 29.959 -1.549 -7.546 1.00 76.62 102 ILE A N 1
ATOM 820 C CA . ILE A 1 102 ? 30.468 -2.187 -8.777 1.00 76.62 102 ILE A CA 1
ATOM 821 C C . ILE A 1 102 ? 30.237 -3.714 -8.819 1.00 76.62 102 ILE A C 1
ATOM 823 O O . ILE A 1 102 ? 29.717 -4.189 -9.832 1.00 76.62 102 ILE A O 1
ATOM 827 N N . PRO A 1 103 ? 30.508 -4.499 -7.752 1.00 76.44 103 PRO A N 1
ATOM 828 C CA . PRO A 1 103 ? 30.343 -5.955 -7.806 1.00 76.44 103 PRO A CA 1
ATOM 829 C C . PRO A 1 103 ? 28.892 -6.374 -8.070 1.00 76.44 103 PRO A C 1
ATOM 831 O O . PRO A 1 103 ? 28.624 -7.224 -8.913 1.00 76.44 103 PRO A O 1
ATOM 834 N N . THR A 1 104 ? 27.928 -5.726 -7.407 1.00 73.94 104 THR A N 1
ATOM 835 C CA . THR A 1 104 ? 26.495 -6.013 -7.583 1.00 73.94 104 THR A CA 1
ATOM 836 C C . THR A 1 104 ? 26.019 -5.719 -9.006 1.00 73.94 104 THR A C 1
ATOM 838 O O . THR A 1 104 ? 25.189 -6.453 -9.541 1.00 73.94 104 THR A O 1
ATOM 841 N N . VAL A 1 105 ? 26.528 -4.648 -9.621 1.00 76.25 105 VAL A N 1
ATOM 842 C CA . VAL A 1 105 ? 26.203 -4.283 -11.007 1.00 76.25 105 VAL A CA 1
ATOM 843 C C . VAL A 1 105 ? 26.766 -5.320 -11.980 1.00 76.25 105 VAL A C 1
ATOM 845 O O . VAL A 1 105 ? 26.041 -5.763 -12.868 1.00 76.25 105 VAL A O 1
ATOM 848 N N . LEU A 1 106 ? 28.007 -5.770 -11.774 1.00 76.62 106 LEU A N 1
ATOM 849 C CA . LEU A 1 106 ? 28.639 -6.781 -12.620 1.00 76.62 106 LEU A CA 1
ATOM 850 C C . LEU A 1 106 ? 27.864 -8.109 -12.596 1.00 76.62 106 LEU A C 1
ATOM 852 O O . LEU A 1 106 ? 27.513 -8.626 -13.654 1.00 76.62 106 LEU A O 1
ATOM 856 N N . TYR A 1 107 ? 27.505 -8.610 -11.408 1.00 77.50 107 TYR A N 1
ATOM 857 C CA . TYR A 1 107 ? 26.694 -9.828 -11.279 1.00 77.50 107 TYR A CA 1
ATOM 858 C C . TYR A 1 107 ? 25.318 -9.698 -11.948 1.00 77.50 107 TYR A C 1
ATOM 860 O O . TYR A 1 107 ? 24.862 -10.635 -12.600 1.00 77.50 107 TYR A O 1
ATOM 868 N N . ARG A 1 108 ? 24.668 -8.529 -11.850 1.00 75.75 108 ARG A N 1
ATOM 869 C CA . ARG A 1 108 ? 23.386 -8.265 -12.529 1.00 75.75 108 ARG A CA 1
ATOM 870 C C . ARG A 1 108 ? 23.513 -8.280 -14.047 1.00 75.75 108 ARG A C 1
ATOM 872 O O . ARG A 1 108 ? 22.666 -8.864 -14.713 1.00 75.75 108 ARG A O 1
ATOM 879 N N . LEU A 1 109 ? 24.560 -7.660 -14.589 1.00 73.94 109 LEU A N 1
ATOM 880 C CA . LEU A 1 109 ? 24.808 -7.630 -16.031 1.00 73.94 109 LEU A CA 1
ATOM 881 C C . LEU A 1 109 ? 25.134 -9.024 -16.575 1.00 73.94 109 LEU A C 1
ATOM 883 O O . LEU A 1 109 ? 24.609 -9.407 -17.621 1.00 73.94 109 LEU A O 1
ATOM 887 N N . ILE A 1 110 ? 25.945 -9.800 -15.850 1.00 74.00 110 ILE A N 1
ATOM 888 C CA . ILE A 1 110 ? 26.244 -11.194 -16.198 1.00 74.00 110 ILE A CA 1
ATOM 889 C C . ILE A 1 110 ? 24.950 -12.019 -16.191 1.00 74.00 110 ILE A C 1
ATOM 891 O O . ILE A 1 110 ? 24.645 -12.672 -17.187 1.00 74.00 110 ILE A O 1
ATOM 895 N N . GLY A 1 111 ? 24.143 -11.929 -15.129 1.00 71.44 111 GLY A N 1
ATOM 896 C CA . GLY A 1 111 ? 22.866 -12.641 -15.030 1.00 71.44 111 GLY A CA 1
ATOM 897 C C . GLY A 1 111 ? 21.866 -12.257 -16.126 1.00 71.44 111 GLY A C 1
ATOM 898 O O . GLY A 1 111 ? 21.258 -13.131 -16.734 1.00 71.44 111 GLY A O 1
ATOM 899 N N . ALA A 1 112 ? 21.745 -10.968 -16.452 1.00 70.88 112 ALA A N 1
ATOM 900 C CA . ALA A 1 112 ? 20.840 -10.497 -17.500 1.00 70.88 112 ALA A CA 1
ATOM 901 C C . ALA A 1 112 ? 21.264 -10.948 -18.911 1.00 70.88 112 ALA A C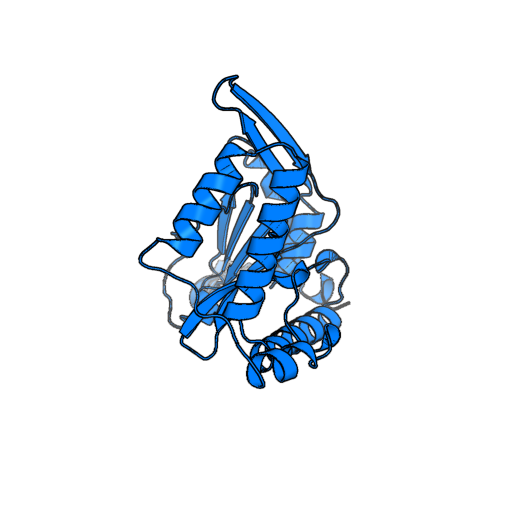 1
ATOM 903 O O . ALA A 1 112 ? 20.410 -11.195 -19.763 1.00 70.88 112 ALA A O 1
ATOM 904 N N . LYS A 1 113 ? 22.576 -11.059 -19.175 1.00 66.88 113 LYS A N 1
ATOM 905 C CA . LYS A 1 113 ? 23.112 -11.389 -20.507 1.00 66.88 113 LYS A CA 1
ATOM 906 C C . LYS A 1 113 ? 23.315 -12.890 -20.733 1.00 66.88 113 LYS A C 1
ATOM 908 O O . LYS A 1 113 ? 23.182 -13.342 -21.873 1.00 66.88 113 LYS A O 1
ATOM 913 N N . PHE A 1 114 ? 23.621 -13.653 -19.684 1.00 70.06 114 PHE A N 1
ATOM 914 C CA . PHE A 1 114 ? 23.954 -15.083 -19.754 1.00 70.06 114 PHE A CA 1
ATOM 915 C C . PHE A 1 114 ? 22.953 -16.002 -19.040 1.00 70.06 114 PHE A C 1
ATOM 917 O O . PHE A 1 114 ? 23.048 -17.213 -19.202 1.00 70.06 114 PHE A O 1
ATOM 924 N N . GLY A 1 115 ? 21.986 -15.466 -18.292 1.00 68.38 115 GLY A N 1
ATOM 925 C CA . GLY A 1 115 ? 20.957 -16.268 -17.631 1.00 68.38 115 GLY A CA 1
ATOM 926 C C . GLY A 1 115 ? 19.928 -16.861 -18.598 1.00 68.38 115 GLY A C 1
ATOM 927 O O . GLY A 1 115 ? 19.711 -16.342 -19.693 1.00 68.38 115 GLY A O 1
ATOM 928 N N . ASN A 1 116 ? 19.255 -17.928 -18.159 1.00 61.16 116 ASN A N 1
ATOM 929 C CA . ASN A 1 116 ? 18.193 -18.604 -18.917 1.00 61.16 116 ASN A CA 1
ATOM 930 C C . ASN A 1 116 ? 16.923 -17.742 -19.081 1.00 61.16 116 ASN A C 1
ATOM 932 O O . ASN A 1 116 ? 16.144 -17.966 -20.003 1.00 61.16 116 ASN A O 1
ATOM 936 N N . SER A 1 117 ? 16.748 -16.716 -18.242 1.00 63.09 117 SER A N 1
ATOM 937 C CA . SER A 1 117 ? 15.597 -15.799 -18.247 1.00 63.09 117 SER A CA 1
ATOM 938 C C . SER A 1 117 ? 15.933 -14.455 -18.908 1.00 63.09 117 SER A C 1
ATOM 940 O O . SER A 1 117 ? 15.766 -13.395 -18.302 1.00 63.09 117 SER A O 1
ATOM 942 N N . LYS A 1 118 ? 16.473 -14.472 -20.137 1.00 68.00 118 LYS A N 1
ATOM 943 C CA . LYS A 1 118 ? 16.786 -13.224 -20.859 1.00 68.00 118 LYS A CA 1
ATOM 944 C C . LYS A 1 118 ? 15.502 -12.485 -21.212 1.00 68.00 118 LYS A C 1
ATOM 946 O O . LYS A 1 118 ? 14.625 -13.033 -21.879 1.00 68.00 118 LYS A O 1
ATOM 951 N N . VAL A 1 119 ? 15.434 -11.217 -20.823 1.00 71.19 119 VAL A N 1
ATOM 952 C CA . VAL A 1 119 ? 14.319 -10.338 -21.177 1.00 71.19 119 VAL A CA 1
ATOM 953 C C . VAL A 1 119 ? 14.386 -10.035 -22.674 1.00 71.19 119 VAL A C 1
ATOM 955 O O . VAL A 1 119 ? 15.361 -9.450 -23.152 1.00 71.19 119 VAL A O 1
ATOM 958 N N . LYS A 1 120 ? 13.361 -10.447 -23.425 1.00 77.00 120 LYS A N 1
ATOM 959 C CA . LYS A 1 120 ? 13.211 -10.104 -24.844 1.00 77.00 120 LYS A CA 1
ATOM 960 C C . LYS A 1 120 ? 12.555 -8.730 -24.946 1.00 77.00 120 LYS A C 1
ATOM 962 O O . LYS A 1 120 ? 11.346 -8.612 -24.810 1.00 77.00 120 LYS A O 1
ATOM 967 N N . THR A 1 121 ? 13.367 -7.699 -25.140 1.00 81.75 121 THR A N 1
ATOM 968 C CA . THR A 1 121 ? 12.896 -6.318 -25.305 1.00 81.75 121 THR A CA 1
ATOM 969 C C . THR A 1 121 ? 12.447 -6.033 -26.736 1.00 81.75 121 THR A C 1
ATOM 971 O O . THR A 1 121 ? 12.767 -6.776 -27.672 1.00 81.75 121 THR A O 1
ATOM 974 N N . LEU A 1 122 ? 11.716 -4.932 -26.922 1.00 85.25 122 LEU A N 1
ATOM 975 C CA . LEU A 1 122 ? 11.291 -4.495 -28.246 1.00 85.25 122 LEU A CA 1
ATOM 976 C C . LEU A 1 122 ? 12.504 -4.067 -29.084 1.00 85.25 122 LEU A C 1
ATOM 978 O O . LEU A 1 122 ? 13.455 -3.454 -28.586 1.00 85.25 122 LEU A O 1
ATOM 982 N N . SER A 1 123 ? 12.446 -4.326 -30.392 1.00 86.38 123 SER A N 1
ATOM 983 C CA . SER A 1 123 ? 13.486 -3.936 -31.350 1.00 86.38 123 SER A CA 1
ATOM 984 C C . SER A 1 123 ? 12.904 -3.257 -32.596 1.00 86.38 123 SER A C 1
ATOM 986 O O . SER A 1 123 ? 11.706 -3.340 -32.881 1.00 86.38 123 SER A O 1
ATOM 988 N N . GLY A 1 124 ? 13.749 -2.519 -33.323 1.00 91.31 124 GLY A N 1
ATOM 989 C CA . GLY A 1 124 ? 13.403 -1.901 -34.606 1.00 91.31 124 GLY A CA 1
ATOM 990 C C . GLY A 1 124 ? 12.175 -0.982 -34.559 1.00 91.31 124 GLY A C 1
ATOM 991 O O . GLY A 1 124 ? 12.077 -0.082 -33.721 1.00 91.31 124 GLY A O 1
ATOM 992 N N . LYS A 1 125 ? 11.234 -1.205 -35.488 1.00 90.12 125 LYS A N 1
ATOM 993 C CA . LYS A 1 125 ? 10.015 -0.391 -35.645 1.00 90.12 125 LYS A CA 1
ATOM 994 C C . LYS A 1 125 ? 9.114 -0.434 -34.407 1.00 90.12 125 LYS A C 1
ATOM 996 O O . LYS A 1 125 ? 8.590 0.608 -34.026 1.00 90.12 125 LYS A O 1
ATOM 1001 N N . ALA A 1 126 ? 8.992 -1.592 -33.755 1.00 88.19 126 ALA A N 1
ATOM 1002 C CA . ALA A 1 126 ? 8.160 -1.753 -32.562 1.00 88.19 126 ALA A CA 1
ATOM 1003 C C . ALA A 1 126 ? 8.683 -0.912 -31.386 1.00 88.19 126 ALA A C 1
ATOM 1005 O O . ALA A 1 126 ? 7.916 -0.198 -30.745 1.00 88.19 126 ALA A O 1
ATOM 1006 N N . LYS A 1 127 ? 10.007 -0.894 -31.171 1.00 89.69 127 LYS A N 1
ATOM 1007 C CA . LYS A 1 127 ? 10.631 -0.048 -30.140 1.00 89.69 127 LYS A CA 1
ATOM 1008 C C . LYS A 1 127 ? 10.429 1.442 -30.422 1.00 89.69 127 LYS A C 1
ATOM 1010 O O . LYS A 1 127 ? 10.141 2.211 -29.510 1.00 89.69 127 LYS A O 1
ATOM 1015 N N . LYS A 1 128 ? 10.563 1.859 -31.687 1.00 90.12 128 LYS A N 1
ATOM 1016 C CA . LYS A 1 128 ? 10.335 3.254 -32.091 1.00 90.12 128 LYS A CA 1
ATOM 1017 C C . LYS A 1 128 ? 8.877 3.674 -31.871 1.00 90.12 128 LYS A C 1
ATOM 1019 O O . LYS A 1 128 ? 8.651 4.765 -31.362 1.00 90.12 128 LYS A O 1
ATOM 1024 N N . ALA A 1 129 ? 7.921 2.807 -32.209 1.00 91.06 129 ALA A N 1
ATOM 1025 C CA . ALA A 1 129 ? 6.501 3.045 -31.965 1.00 91.06 129 ALA A CA 1
ATOM 1026 C C . ALA A 1 129 ? 6.203 3.177 -30.463 1.00 91.06 129 ALA A C 1
ATOM 1028 O O . ALA A 1 129 ? 5.618 4.171 -30.046 1.00 91.06 129 ALA A O 1
ATOM 1029 N N . TYR A 1 130 ? 6.697 2.256 -29.632 1.00 90.50 130 TYR A N 1
ATOM 1030 C CA . TYR A 1 130 ? 6.524 2.335 -28.179 1.00 90.50 130 TYR A CA 1
ATOM 1031 C C . TYR A 1 130 ? 7.129 3.611 -27.572 1.00 90.50 130 TYR A C 1
ATOM 1033 O O . TYR A 1 130 ? 6.504 4.281 -26.754 1.00 90.50 130 TYR A O 1
ATOM 1041 N N . ASN A 1 131 ? 8.329 3.996 -28.010 1.00 89.62 131 ASN A N 1
ATOM 1042 C CA . ASN A 1 131 ? 8.982 5.221 -27.545 1.00 89.62 131 ASN A CA 1
ATOM 1043 C C . ASN A 1 131 ? 8.292 6.509 -28.019 1.00 89.62 131 ASN A C 1
ATOM 1045 O O . ASN A 1 131 ? 8.578 7.565 -27.466 1.00 89.62 131 ASN A O 1
ATOM 1049 N N . SER A 1 132 ? 7.418 6.437 -29.029 1.00 92.19 132 SER A N 1
ATOM 1050 C CA . SER A 1 132 ? 6.626 7.586 -29.483 1.00 92.19 132 SER A CA 1
ATOM 1051 C C . SER A 1 132 ? 5.370 7.835 -28.644 1.00 92.19 132 SER A C 1
ATOM 1053 O O . SER A 1 132 ? 4.792 8.913 -28.741 1.00 92.19 132 SER A O 1
ATOM 1055 N N . ILE A 1 133 ? 4.963 6.872 -27.804 1.00 92.25 133 ILE A N 1
ATOM 1056 C CA . ILE A 1 133 ? 3.830 7.030 -26.889 1.00 92.25 133 ILE A CA 1
ATOM 1057 C C . ILE A 1 133 ? 4.220 8.042 -25.796 1.00 92.25 133 ILE A C 1
ATOM 1059 O O . ILE A 1 133 ? 5.231 7.827 -25.114 1.00 92.25 133 ILE A O 1
ATOM 1063 N N . PRO A 1 134 ? 3.444 9.124 -25.591 1.00 92.94 134 PRO A N 1
ATOM 1064 C CA . PRO A 1 134 ? 3.723 10.107 -24.548 1.00 92.94 134 PRO A CA 1
ATOM 1065 C C . PRO A 1 134 ? 3.786 9.480 -23.150 1.00 92.94 134 PRO A C 1
ATOM 1067 O O . PRO A 1 134 ? 3.020 8.574 -22.829 1.00 92.94 134 PRO A O 1
ATOM 1070 N N . GLU A 1 135 ? 4.648 9.995 -22.268 1.00 87.88 135 GLU A N 1
ATOM 1071 C CA . GLU A 1 135 ? 4.758 9.513 -20.876 1.00 87.88 135 GLU A CA 1
ATOM 1072 C C . GLU A 1 135 ? 3.461 9.680 -20.067 1.00 87.88 135 GLU A C 1
ATOM 1074 O O . GLU A 1 135 ? 3.194 8.930 -19.128 1.00 87.88 135 GLU A O 1
ATOM 1079 N N . THR A 1 136 ? 2.610 10.624 -20.462 1.00 89.56 136 THR A N 1
ATOM 1080 C CA . THR A 1 136 ? 1.268 10.815 -19.901 1.00 89.56 136 THR A CA 1
ATOM 1081 C C . THR A 1 136 ? 0.299 9.689 -20.259 1.00 89.56 136 THR A C 1
ATOM 1083 O O . THR A 1 136 ? -0.693 9.512 -19.558 1.00 89.56 136 THR A O 1
ATOM 1086 N N . GLU A 1 137 ? 0.592 8.907 -21.300 1.00 91.81 137 GLU A N 1
ATOM 1087 C CA . GLU A 1 137 ? -0.269 7.846 -21.837 1.00 91.81 137 GLU A CA 1
ATOM 1088 C C . GLU A 1 137 ? 0.268 6.432 -21.598 1.00 91.81 137 GLU A C 1
ATOM 1090 O O . GLU A 1 137 ? -0.415 5.463 -21.921 1.00 91.81 137 GLU A O 1
ATOM 1095 N N . ARG A 1 138 ? 1.459 6.297 -21.006 1.00 91.88 138 ARG A N 1
ATOM 1096 C CA . ARG A 1 138 ? 2.062 5.004 -20.658 1.00 91.88 138 ARG A CA 1
ATOM 1097 C C . ARG A 1 138 ? 2.476 4.935 -19.192 1.00 91.88 138 ARG A C 1
ATOM 1099 O O . ARG A 1 138 ? 2.576 5.956 -18.504 1.00 91.88 138 ARG A O 1
ATOM 1106 N N . ILE A 1 139 ? 2.703 3.717 -18.712 1.00 91.31 139 ILE A N 1
ATOM 1107 C CA . ILE A 1 139 ? 3.287 3.452 -17.400 1.00 91.31 139 ILE A CA 1
ATOM 1108 C C . ILE A 1 139 ? 4.748 3.895 -17.438 1.00 91.31 139 ILE A C 1
ATOM 1110 O O . ILE A 1 139 ? 5.516 3.540 -18.334 1.00 91.31 139 ILE A O 1
ATOM 1114 N N . THR A 1 140 ? 5.122 4.706 -16.460 1.00 89.69 140 THR A N 1
ATOM 1115 C CA . THR A 1 140 ? 6.461 5.278 -16.336 1.00 89.69 140 THR A CA 1
ATOM 1116 C C . THR A 1 140 ? 7.242 4.607 -15.212 1.00 89.69 140 THR A C 1
ATOM 1118 O O . THR A 1 140 ? 6.700 3.856 -14.402 1.00 89.69 140 THR A O 1
ATOM 1121 N N . LYS A 1 141 ? 8.534 4.940 -15.093 1.00 85.62 141 LYS A N 1
ATOM 1122 C CA . LYS A 1 141 ? 9.337 4.527 -13.933 1.00 85.62 141 LYS A CA 1
ATOM 1123 C C . LYS A 1 141 ? 8.692 4.947 -12.608 1.00 85.62 141 LYS A C 1
ATOM 1125 O O . LYS A 1 141 ? 8.757 4.201 -11.635 1.00 85.62 141 LYS A O 1
ATOM 1130 N N . HIS A 1 142 ? 8.102 6.137 -12.568 1.00 87.12 142 HIS A N 1
ATOM 1131 C CA . HIS A 1 142 ? 7.465 6.681 -11.373 1.00 87.12 142 HIS A CA 1
ATOM 1132 C C . HIS A 1 142 ? 6.255 5.845 -10.924 1.00 87.12 142 HIS A C 1
ATOM 1134 O O . HIS A 1 142 ? 6.016 5.688 -9.731 1.00 87.12 142 HIS A O 1
ATOM 1140 N N . ASP A 1 143 ? 5.545 5.240 -11.875 1.00 89.69 143 ASP A N 1
ATOM 1141 C CA . ASP A 1 143 ? 4.378 4.389 -11.619 1.00 89.69 143 ASP A CA 1
ATOM 1142 C C . ASP A 1 143 ? 4.759 2.962 -11.170 1.00 89.69 143 ASP A C 1
ATOM 1144 O O . ASP A 1 143 ? 3.902 2.212 -10.720 1.00 89.69 143 ASP A O 1
ATOM 1148 N N . ILE A 1 144 ? 6.030 2.563 -11.294 1.00 87.50 144 ILE A N 1
ATOM 1149 C CA . ILE A 1 144 ? 6.532 1.218 -10.931 1.00 87.50 144 ILE A CA 1
ATOM 1150 C C . ILE A 1 144 ? 7.390 1.263 -9.661 1.00 87.50 144 ILE A C 1
ATOM 1152 O O . ILE A 1 144 ? 7.522 0.271 -8.942 1.00 87.50 144 ILE A O 1
ATOM 1156 N N . LYS A 1 145 ? 8.023 2.407 -9.384 1.00 85.00 145 LYS A N 1
ATOM 1157 C CA . LYS A 1 145 ? 8.917 2.563 -8.238 1.00 85.00 145 LYS A CA 1
ATOM 1158 C C . LYS A 1 145 ? 8.159 2.304 -6.938 1.00 85.00 145 LYS A C 1
ATOM 1160 O O . LYS A 1 145 ? 7.082 2.838 -6.742 1.00 85.00 145 LYS A O 1
ATOM 1165 N N . GLN A 1 146 ? 8.761 1.527 -6.046 1.00 84.62 146 GLN A N 1
ATOM 1166 C CA . GLN A 1 146 ? 8.151 1.125 -4.783 1.00 84.62 146 GLN A CA 1
ATOM 1167 C C . GLN A 1 146 ? 7.623 2.309 -3.953 1.00 84.62 146 GLN A C 1
ATOM 1169 O O . GLN A 1 146 ? 8.340 3.289 -3.746 1.00 84.62 146 GLN A O 1
ATOM 1174 N N . GLY A 1 147 ? 6.396 2.155 -3.448 1.00 92.62 147 GLY A N 1
ATOM 1175 C CA . GLY A 1 147 ? 5.713 3.112 -2.576 1.00 92.62 147 GLY A CA 1
ATOM 1176 C C . GLY A 1 147 ? 6.062 2.976 -1.098 1.00 92.62 147 GLY A C 1
ATOM 1177 O O . GLY A 1 147 ? 6.998 2.268 -0.705 1.00 92.62 147 GLY A O 1
ATOM 1178 N N . THR A 1 148 ? 5.271 3.628 -0.255 1.00 95.75 148 THR A N 1
ATOM 1179 C CA . THR A 1 148 ? 5.476 3.704 1.195 1.00 95.75 148 THR A CA 1
ATOM 1180 C C . THR A 1 148 ? 4.752 2.599 1.958 1.00 95.75 148 THR A C 1
ATOM 1182 O O . THR A 1 148 ? 5.287 2.111 2.950 1.00 95.75 148 THR A O 1
ATOM 1185 N N . ILE A 1 149 ? 3.606 2.135 1.453 1.00 96.94 149 ILE A N 1
ATOM 1186 C CA . ILE A 1 149 ? 2.855 0.986 1.985 1.00 96.94 149 ILE A CA 1
ATOM 1187 C C . ILE A 1 149 ? 2.342 0.094 0.849 1.00 96.94 149 ILE A C 1
ATOM 1189 O O . ILE A 1 149 ? 2.315 0.509 -0.311 1.00 96.94 149 ILE A O 1
ATOM 1193 N N . THR A 1 150 ? 1.880 -1.114 1.177 1.00 96.88 150 THR A N 1
ATOM 1194 C CA . THR A 1 150 ? 1.245 -2.022 0.207 1.00 96.88 150 THR A CA 1
ATOM 1195 C C . THR A 1 150 ? -0.247 -2.188 0.488 1.00 96.88 150 THR A C 1
ATOM 1197 O O . THR A 1 150 ? -0.650 -2.394 1.630 1.00 96.88 150 THR A O 1
ATOM 1200 N N . VAL A 1 151 ? -1.082 -2.160 -0.553 1.00 96.50 151 VAL A N 1
ATOM 1201 C CA . VAL A 1 151 ? -2.494 -2.563 -0.470 1.00 96.50 151 VAL A CA 1
ATOM 1202 C C . VAL A 1 151 ? -2.780 -3.651 -1.492 1.00 96.50 151 VAL A C 1
ATOM 1204 O O . VAL A 1 151 ? -2.664 -3.433 -2.693 1.00 96.50 151 VAL A O 1
ATOM 1207 N N . SER A 1 152 ? -3.208 -4.815 -1.013 1.00 94.88 152 SER A N 1
ATOM 1208 C CA . SER A 1 152 ? -3.594 -5.959 -1.834 1.00 94.88 152 SER A CA 1
ATOM 1209 C C . SER A 1 152 ? -5.103 -6.176 -1.768 1.00 94.88 152 SER A C 1
ATOM 1211 O O . SER A 1 152 ? -5.652 -6.468 -0.707 1.00 94.88 152 SER A O 1
ATOM 1213 N N . ASN A 1 153 ? -5.792 -6.033 -2.901 1.00 93.69 153 ASN A N 1
ATOM 1214 C CA . ASN A 1 153 ? -7.236 -6.248 -2.994 1.00 93.69 153 ASN A CA 1
ATOM 1215 C C . ASN A 1 153 ? -7.555 -7.650 -3.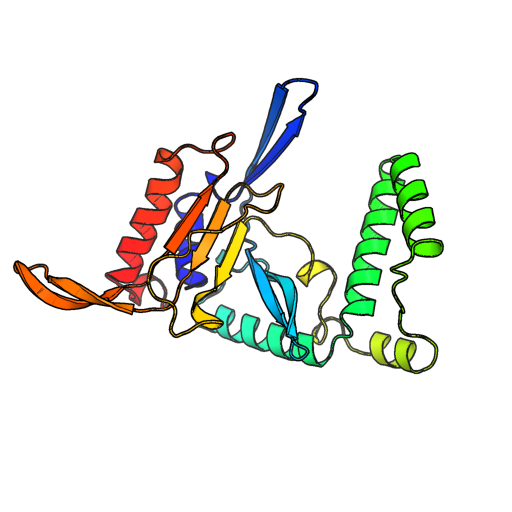529 1.00 93.69 153 ASN A C 1
ATOM 1217 O O . ASN A 1 153 ? -7.899 -7.838 -4.697 1.00 93.69 153 ASN A O 1
ATOM 1221 N N . VAL A 1 154 ? -7.462 -8.648 -2.655 1.00 91.44 154 VAL A N 1
ATOM 1222 C CA . VAL A 1 154 ? -7.808 -10.041 -2.978 1.00 91.44 154 VAL A CA 1
ATOM 1223 C C . VAL A 1 154 ? -9.290 -10.157 -3.337 1.00 91.44 154 VAL A C 1
ATOM 1225 O O . VAL A 1 154 ? -9.652 -10.863 -4.278 1.00 91.44 154 VAL A O 1
ATOM 1228 N N . GLY A 1 155 ? -10.145 -9.398 -2.648 1.00 91.06 155 GLY A N 1
ATOM 1229 C CA . GLY A 1 155 ? -11.589 -9.405 -2.865 1.00 91.06 155 GLY A CA 1
ATOM 1230 C C . GLY A 1 155 ? -12.022 -8.972 -4.263 1.00 91.06 155 GLY A C 1
ATOM 1231 O O . GLY A 1 155 ? -13.077 -9.403 -4.725 1.00 91.06 155 GLY A O 1
ATOM 1232 N N . SER A 1 156 ? -11.231 -8.158 -4.973 1.00 89.38 156 SER A N 1
ATOM 1233 C CA . SER A 1 156 ? -11.534 -7.855 -6.377 1.00 89.38 156 SER A CA 1
ATOM 1234 C C . SER A 1 156 ? -11.274 -9.025 -7.319 1.00 89.38 156 SER A C 1
ATOM 1236 O O . SER A 1 156 ? -11.978 -9.123 -8.320 1.00 89.38 156 SER A O 1
ATOM 1238 N N . LEU A 1 157 ? -10.308 -9.891 -6.995 1.00 88.62 157 LEU A N 1
ATOM 1239 C CA . LEU A 1 157 ? -9.930 -11.043 -7.816 1.00 88.62 157 LEU A CA 1
ATOM 1240 C C . LEU A 1 157 ? -10.811 -12.257 -7.536 1.00 88.62 157 LEU A C 1
ATOM 1242 O O . LEU A 1 157 ? -11.246 -12.927 -8.465 1.00 88.62 157 LEU A O 1
ATOM 1246 N N . TYR A 1 158 ? -11.111 -12.517 -6.263 1.00 91.19 158 TYR A N 1
ATOM 1247 C CA . TYR A 1 158 ? -11.949 -13.637 -5.852 1.00 91.19 158 TYR A CA 1
ATOM 1248 C C . TYR A 1 158 ? -13.151 -13.147 -5.045 1.00 91.19 158 TYR A C 1
ATOM 1250 O O . TYR A 1 158 ? -13.133 -13.090 -3.818 1.00 91.19 158 TYR A O 1
ATOM 1258 N N . ARG A 1 159 ? -14.223 -12.781 -5.756 1.00 91.94 159 ARG A N 1
ATOM 1259 C CA . ARG A 1 159 ? -15.446 -12.199 -5.172 1.00 91.94 159 ARG A CA 1
ATOM 1260 C C . ARG A 1 159 ? -16.213 -13.156 -4.261 1.00 91.94 159 ARG A C 1
ATOM 1262 O O . ARG A 1 159 ? -16.945 -12.697 -3.393 1.00 91.94 159 ARG A O 1
ATOM 1269 N N . GLU A 1 160 ? -16.034 -14.461 -4.446 1.00 93.94 160 GLU A N 1
ATOM 1270 C CA . GLU A 1 160 ? -16.685 -15.503 -3.644 1.00 93.94 160 GLU A CA 1
ATOM 1271 C C . GLU A 1 160 ? -15.855 -15.922 -2.420 1.00 93.94 160 GLU A C 1
ATOM 1273 O O . GLU A 1 160 ? -16.250 -16.831 -1.688 1.00 93.94 160 GLU A O 1
ATOM 1278 N N . GLN A 1 161 ? -14.714 -15.261 -2.172 1.00 93.00 161 GLN A N 1
ATOM 1279 C CA . GLN A 1 161 ? -13.863 -15.536 -1.018 1.00 93.00 161 GLN A CA 1
ATOM 1280 C C . GLN A 1 161 ? -14.679 -15.555 0.280 1.00 93.00 161 GLN A C 1
ATOM 1282 O O . GLN A 1 161 ? -15.352 -14.589 0.646 1.00 93.00 161 GLN A O 1
ATOM 1287 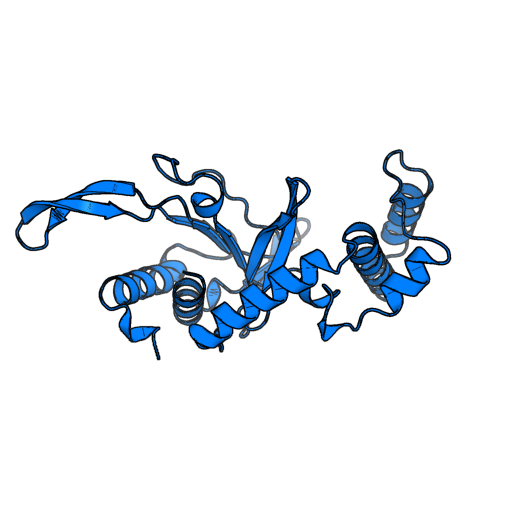N N . ARG A 1 162 ? -14.547 -16.657 1.022 1.00 91.50 162 ARG A N 1
ATOM 1288 C CA . ARG A 1 162 ? -15.047 -16.803 2.390 1.00 91.50 162 ARG A CA 1
ATOM 1289 C C . ARG A 1 162 ? -13.884 -16.742 3.375 1.00 91.50 162 ARG A C 1
ATOM 1291 O O . ARG A 1 162 ? -12.798 -17.234 3.084 1.00 91.50 162 ARG A O 1
ATOM 1298 N N . GLY A 1 163 ? -14.120 -16.162 4.548 1.00 89.75 163 GLY A N 1
ATOM 1299 C CA . GLY A 1 163 ? -13.101 -16.022 5.592 1.00 89.75 163 GLY A CA 1
ATOM 1300 C C . GLY A 1 163 ? -12.301 -14.726 5.474 1.00 89.75 163 GLY A C 1
ATOM 1301 O O . GLY A 1 163 ? -12.841 -13.705 5.050 1.00 89.75 163 GLY A O 1
ATOM 1302 N N . SER A 1 164 ? -11.036 -14.757 5.883 1.00 88.62 164 SER A N 1
ATOM 1303 C CA . SER A 1 164 ? -10.156 -13.583 5.915 1.00 88.62 164 SER A CA 1
ATOM 1304 C C . SER A 1 164 ? -8.936 -13.787 5.025 1.00 88.62 164 SER A C 1
ATOM 1306 O O . SER A 1 164 ? -8.527 -14.916 4.758 1.00 88.62 164 SER A O 1
ATOM 1308 N N . VAL A 1 165 ? -8.331 -12.688 4.572 1.00 89.38 165 VAL A N 1
ATOM 1309 C CA . VAL A 1 165 ? -6.978 -12.734 4.006 1.00 89.38 165 VAL A CA 1
ATOM 1310 C C . VAL A 1 165 ? -6.026 -13.062 5.159 1.00 89.38 165 VAL A C 1
ATOM 1312 O O . VAL A 1 165 ? -5.995 -12.335 6.143 1.00 89.38 165 VAL A O 1
ATOM 1315 N N . ALA A 1 166 ? -5.309 -14.180 5.072 1.00 85.00 166 ALA A N 1
ATOM 1316 C CA . ALA A 1 166 ? -4.364 -14.617 6.108 1.00 85.00 166 ALA A CA 1
ATOM 1317 C C . ALA A 1 166 ? -2.912 -14.668 5.610 1.00 85.00 166 ALA A C 1
ATOM 1319 O O . ALA A 1 166 ? -1.989 -14.803 6.405 1.00 85.00 166 ALA A O 1
ATOM 1320 N N . LEU A 1 167 ? -2.711 -14.547 4.295 1.00 85.50 167 LEU A N 1
ATOM 1321 C CA . LEU A 1 167 ? -1.400 -14.501 3.660 1.00 85.50 167 LEU A CA 1
ATOM 1322 C C . LEU A 1 167 ? -1.205 -13.104 3.080 1.00 85.50 167 LEU A C 1
ATOM 1324 O O . LEU A 1 167 ? -1.853 -12.733 2.100 1.00 85.50 167 LEU A O 1
ATOM 1328 N N . LEU A 1 168 ? -0.343 -12.324 3.724 1.00 92.69 168 LEU A N 1
ATOM 1329 C CA . LEU A 1 168 ? 0.037 -10.990 3.290 1.00 92.69 168 LEU A CA 1
ATOM 1330 C C . LEU A 1 168 ? 1.496 -10.752 3.660 1.00 92.69 168 LEU A C 1
ATOM 1332 O O . LEU A 1 168 ? 1.870 -10.846 4.827 1.00 92.69 168 LEU A O 1
ATOM 1336 N N . GLU A 1 169 ? 2.309 -10.450 2.656 1.00 92.31 169 GLU A N 1
ATOM 1337 C CA . GLU A 1 169 ? 3.716 -10.125 2.841 1.00 9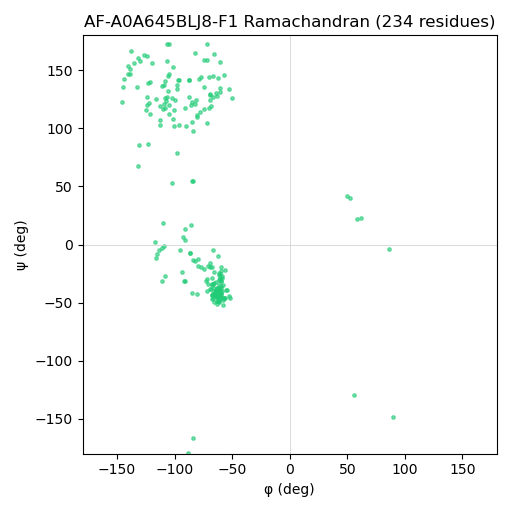2.31 169 GLU A CA 1
ATOM 1338 C C . GLU A 1 169 ? 3.904 -8.608 2.843 1.00 92.31 169 GLU A C 1
ATOM 1340 O O . GLU A 1 169 ? 3.334 -7.886 2.021 1.00 92.31 169 GLU A O 1
ATOM 1345 N N . ILE A 1 170 ? 4.729 -8.127 3.768 1.00 94.75 170 ILE A N 1
ATOM 1346 C CA . ILE A 1 170 ? 5.207 -6.749 3.756 1.00 94.75 170 ILE A CA 1
ATOM 1347 C C . ILE A 1 170 ? 6.384 -6.692 2.795 1.00 94.75 170 ILE A C 1
ATOM 1349 O O . ILE A 1 170 ? 7.380 -7.376 3.013 1.00 94.75 170 ILE A O 1
ATOM 1353 N N . VAL A 1 171 ? 6.290 -5.864 1.755 1.00 93.12 171 VAL A N 1
ATOM 1354 C CA . VAL A 1 171 ? 7.355 -5.726 0.756 1.00 93.12 171 VAL A CA 1
ATOM 1355 C C . VAL A 1 171 ? 8.451 -4.801 1.301 1.00 93.12 171 VAL A C 1
ATOM 1357 O O . VAL A 1 171 ? 8.230 -3.587 1.387 1.00 93.12 171 VAL A O 1
ATOM 1360 N N . PRO A 1 172 ? 9.656 -5.301 1.639 1.00 92.38 172 PRO A N 1
ATOM 1361 C CA . PRO A 1 172 ? 10.705 -4.451 2.195 1.00 92.38 172 PRO A CA 1
ATOM 1362 C C . PRO A 1 172 ? 11.131 -3.369 1.191 1.00 92.38 172 PRO A C 1
ATOM 1364 O O . PRO A 1 172 ? 11.199 -3.653 -0.006 1.00 92.38 172 PRO A O 1
ATOM 1367 N N . PRO A 1 173 ? 11.455 -2.141 1.632 1.00 94.56 173 PRO A N 1
ATOM 1368 C CA . PRO A 1 173 ? 11.659 -1.743 3.025 1.00 94.56 173 PRO A CA 1
ATOM 1369 C C . PRO A 1 173 ? 10.402 -1.216 3.741 1.00 94.56 173 PRO A C 1
ATOM 1371 O O . PRO A 1 173 ? 10.548 -0.626 4.806 1.00 94.56 173 PRO A O 1
ATOM 1374 N N . GLN A 1 174 ? 9.196 -1.386 3.190 1.00 97.25 174 GLN A N 1
ATOM 1375 C CA . GLN A 1 174 ? 7.960 -0.944 3.850 1.00 97.25 174 GLN A CA 1
ATOM 1376 C C . GLN A 1 174 ? 7.769 -1.648 5.196 1.00 97.25 174 GLN A C 1
ATOM 1378 O O . GLN A 1 174 ? 8.307 -2.733 5.417 1.00 97.25 174 GLN A O 1
ATOM 1383 N N . VAL A 1 175 ? 6.989 -1.031 6.083 1.00 97.25 175 VAL A N 1
ATOM 1384 C CA . VAL A 1 175 ? 6.677 -1.590 7.411 1.00 97.25 175 VAL A CA 1
ATOM 1385 C C . VAL A 1 175 ? 5.210 -1.970 7.574 1.00 97.25 175 VAL A C 1
ATOM 1387 O O . VAL A 1 175 ? 4.853 -2.508 8.615 1.00 97.25 175 VAL A O 1
ATOM 1390 N N . PHE A 1 176 ? 4.362 -1.676 6.584 1.00 98.00 176 PHE A N 1
ATOM 1391 C CA . PHE A 1 176 ? 2.916 -1.851 6.686 1.00 98.00 176 PHE A CA 1
ATOM 1392 C C . PHE A 1 176 ? 2.293 -2.287 5.357 1.00 98.00 176 PHE A C 1
ATOM 1394 O O . PHE A 1 176 ? 2.597 -1.738 4.292 1.00 98.00 176 PHE A O 1
ATOM 1401 N N . ALA A 1 177 ? 1.390 -3.262 5.429 1.00 97.69 177 ALA A N 1
ATOM 1402 C CA . ALA A 1 177 ? 0.599 -3.736 4.307 1.00 97.69 177 ALA A CA 1
ATOM 1403 C C . ALA A 1 177 ? -0.846 -4.033 4.729 1.00 97.69 177 ALA A C 1
ATOM 1405 O O . ALA A 1 177 ? -1.110 -4.502 5.837 1.00 97.69 177 ALA A O 1
ATOM 1406 N N . VAL A 1 178 ? -1.786 -3.802 3.811 1.00 97.62 178 VAL A N 1
ATOM 1407 C CA . VAL A 1 178 ? -3.218 -4.045 4.013 1.00 97.62 178 VAL A CA 1
ATOM 1408 C C . VAL A 1 178 ? -3.741 -5.019 2.963 1.00 97.62 178 VAL A C 1
ATOM 1410 O O . VAL A 1 178 ? -3.680 -4.754 1.765 1.00 97.62 178 VAL A O 1
ATOM 1413 N N . GLY A 1 179 ? -4.304 -6.134 3.411 1.00 96.88 179 GLY A N 1
ATOM 1414 C CA . GLY A 1 179 ? -5.017 -7.102 2.588 1.00 96.88 179 GLY A CA 1
ATOM 1415 C C . GLY A 1 179 ? -6.520 -6.890 2.714 1.00 96.88 179 GLY A C 1
ATOM 1416 O O . GLY A 1 179 ? -7.053 -6.924 3.818 1.00 96.88 179 GLY A O 1
ATOM 1417 N N . ILE A 1 180 ? -7.212 -6.688 1.598 1.00 96.56 180 ILE A N 1
ATOM 1418 C CA . ILE A 1 180 ? -8.665 -6.501 1.538 1.00 96.56 180 ILE A CA 1
ATOM 1419 C C . ILE A 1 180 ? -9.279 -7.757 0.920 1.00 96.56 180 ILE A C 1
ATOM 1421 O O . ILE A 1 180 ? -8.980 -8.092 -0.229 1.00 96.56 180 ILE A O 1
ATOM 1425 N N . GLY A 1 181 ? -10.122 -8.464 1.672 1.00 95.88 181 GLY A N 1
ATOM 1426 C CA . GLY A 1 181 ? -10.860 -9.615 1.149 1.00 95.88 181 GLY A CA 1
ATOM 1427 C C . GLY A 1 181 ? -12.203 -9.235 0.525 1.00 95.88 181 GLY A C 1
ATOM 1428 O O . GLY A 1 181 ? -12.580 -8.063 0.465 1.00 95.88 181 GLY A O 1
ATOM 1429 N N . ALA A 1 182 ? -12.941 -10.233 0.037 1.00 95.88 182 ALA A N 1
ATOM 1430 C CA . ALA A 1 182 ? -14.277 -10.008 -0.512 1.00 95.88 182 ALA A CA 1
ATOM 1431 C C . ALA A 1 182 ? -15.293 -9.649 0.582 1.00 95.88 182 ALA A C 1
ATOM 1433 O O . ALA A 1 182 ? -15.257 -10.201 1.687 1.00 95.88 182 ALA A O 1
ATOM 1434 N N . ILE A 1 183 ? -16.227 -8.753 0.244 1.00 95.75 183 ILE A N 1
ATOM 1435 C CA . ILE A 1 183 ? -17.373 -8.423 1.100 1.00 95.75 183 ILE A CA 1
ATOM 1436 C C . ILE A 1 183 ? -18.234 -9.675 1.268 1.00 95.75 183 ILE A C 1
ATOM 1438 O O . ILE A 1 183 ? -18.648 -10.292 0.288 1.00 95.75 183 ILE A O 1
ATOM 1442 N N . GLN A 1 184 ? -18.536 -10.022 2.515 1.00 95.25 184 GLN A N 1
ATOM 1443 C CA . GLN A 1 184 ? -19.295 -11.214 2.878 1.00 95.25 184 GLN A CA 1
ATOM 1444 C C . GLN A 1 184 ? -20.557 -10.837 3.650 1.00 95.25 184 GLN A C 1
ATOM 1446 O O . GLN A 1 184 ? -20.515 -9.981 4.530 1.00 95.25 184 GLN A O 1
ATOM 1451 N N . LYS A 1 185 ? -21.672 -11.517 3.366 1.00 95.81 185 LYS A N 1
ATOM 1452 C CA . LYS A 1 185 ? -22.875 -11.451 4.208 1.00 95.81 185 LYS A CA 1
ATOM 1453 C C . LYS A 1 185 ? -22.707 -12.401 5.394 1.00 95.81 185 LYS A C 1
ATOM 1455 O O . LYS A 1 185 ? -22.454 -13.586 5.179 1.00 95.81 185 LYS A O 1
ATOM 1460 N N . LYS A 1 186 ? -22.830 -11.896 6.621 1.00 95.19 186 LYS A N 1
ATOM 1461 C CA . LYS A 1 186 ? -22.713 -12.680 7.863 1.00 95.19 186 LYS A CA 1
ATOM 1462 C C . LYS A 1 186 ? -23.773 -12.243 8.881 1.00 95.19 186 LYS A C 1
ATOM 1464 O O . LYS A 1 186 ? -24.170 -11.079 8.844 1.00 95.19 186 LYS A O 1
ATOM 1469 N N . PRO A 1 187 ? -24.233 -13.136 9.774 1.00 96.50 187 PRO A N 1
ATOM 1470 C CA . PRO A 1 187 ? -25.011 -12.713 10.932 1.00 96.50 187 PRO A CA 1
ATOM 1471 C C . PRO A 1 187 ? -24.135 -11.836 11.837 1.00 96.50 187 PRO A C 1
ATOM 1473 O O . PRO A 1 187 ? -22.995 -12.197 12.134 1.00 96.50 187 PRO A O 1
ATOM 1476 N N . VAL A 1 188 ? -24.653 -10.678 12.237 1.00 95.00 188 VAL A N 1
ATOM 1477 C CA . VAL A 1 188 ? -24.008 -9.723 13.150 1.00 95.00 188 VAL A CA 1
ATOM 1478 C C . VAL A 1 188 ? -25.024 -9.249 14.181 1.00 95.00 188 VAL A C 1
ATOM 1480 O O . VAL A 1 188 ? -26.224 -9.284 13.921 1.00 95.00 188 VAL A O 1
ATOM 1483 N N . VAL A 1 189 ? -24.543 -8.796 15.334 1.00 95.94 189 VAL A N 1
ATOM 1484 C CA . VAL A 1 189 ? -25.392 -8.167 16.351 1.00 95.94 189 VAL A CA 1
ATOM 1485 C C . VAL A 1 189 ? -25.488 -6.673 16.038 1.00 95.94 189 VAL A C 1
ATOM 1487 O O . VAL A 1 189 ? -24.465 -6.022 15.817 1.00 95.94 189 VAL A O 1
ATOM 1490 N N . SER A 1 190 ? -26.707 -6.146 15.940 1.00 91.19 190 SER A N 1
ATOM 1491 C CA . SER A 1 190 ? -26.970 -4.721 15.735 1.00 91.19 190 SER A CA 1
ATOM 1492 C C . SER A 1 190 ? -26.667 -3.912 17.005 1.00 91.19 190 SER A C 1
ATOM 1494 O O . SER A 1 190 ? -26.456 -4.465 18.080 1.00 91.19 190 SER A O 1
ATOM 1496 N N . GLY A 1 191 ? -26.714 -2.580 16.914 1.00 86.94 191 GLY A N 1
ATOM 1497 C CA . GLY A 1 191 ? -26.643 -1.716 18.102 1.00 86.94 191 GLY A CA 1
ATOM 1498 C C . GLY A 1 191 ? -27.854 -1.823 19.045 1.00 86.94 191 GLY A C 1
ATOM 1499 O O . GLY A 1 191 ? -27.851 -1.183 20.089 1.00 86.94 191 GLY A O 1
ATOM 1500 N N . THR A 1 192 ? -28.883 -2.592 18.671 1.00 93.00 192 THR A N 1
ATOM 1501 C CA . THR A 1 192 ? -30.084 -2.883 19.472 1.00 93.00 192 THR A CA 1
ATOM 1502 C C . THR A 1 192 ? -30.121 -4.337 19.957 1.00 93.00 192 THR A C 1
ATOM 1504 O O . THR A 1 192 ? -31.186 -4.830 20.310 1.00 93.00 192 THR A O 1
ATOM 1507 N N . ASP A 1 193 ? -28.976 -5.028 19.948 1.00 94.69 193 ASP A N 1
ATOM 1508 C CA . ASP A 1 193 ? -28.824 -6.433 20.353 1.00 94.69 193 ASP A CA 1
ATOM 1509 C C . ASP A 1 193 ? -29.631 -7.448 19.513 1.00 94.69 193 ASP A C 1
ATOM 1511 O O . ASP A 1 193 ? -29.881 -8.578 19.935 1.00 94.69 193 ASP A O 1
ATOM 1515 N N . GLU A 1 194 ? -29.995 -7.093 18.276 1.00 96.75 194 GLU A N 1
ATOM 1516 C CA . GLU A 1 194 ? -30.691 -7.989 17.345 1.00 96.75 194 GLU A CA 1
ATOM 1517 C C . GLU A 1 194 ? -29.715 -8.672 16.378 1.00 96.75 194 GLU A C 1
ATOM 1519 O O . GLU A 1 194 ? -28.783 -8.049 15.864 1.00 96.75 194 GLU A O 1
ATOM 1524 N N . ILE A 1 195 ? -29.947 -9.953 16.063 1.00 97.56 195 ILE A N 1
ATOM 1525 C CA . ILE A 1 195 ? -29.182 -10.646 15.016 1.00 97.56 195 ILE A CA 1
ATOM 1526 C C . ILE A 1 195 ? -29.716 -10.220 13.648 1.00 97.56 195 ILE A C 1
ATOM 1528 O O . ILE A 1 195 ? -30.831 -10.568 13.263 1.00 97.56 195 ILE A O 1
ATOM 1532 N N . VAL A 1 196 ? -28.884 -9.521 12.881 1.00 96.81 196 VAL A N 1
ATOM 1533 C CA . VAL A 1 196 ? -29.198 -9.034 11.533 1.00 96.81 196 VAL A CA 1
ATOM 1534 C C . VAL A 1 196 ? -28.176 -9.534 10.513 1.00 96.81 196 VAL A C 1
ATOM 1536 O O . VAL A 1 196 ? -27.074 -9.967 10.854 1.00 96.81 196 VAL A O 1
ATOM 1539 N N . VAL A 1 197 ? -28.520 -9.479 9.224 1.00 97.12 197 VAL A N 1
ATOM 1540 C CA . VAL A 1 197 ? -27.556 -9.758 8.149 1.00 97.12 197 VAL A CA 1
ATOM 1541 C C . VAL A 1 197 ? -26.702 -8.514 7.909 1.00 97.12 197 VAL A C 1
ATOM 1543 O O . VAL A 1 197 ? -27.188 -7.514 7.387 1.00 97.12 197 VAL A O 1
ATOM 1546 N N . GLY A 1 198 ? -25.417 -8.595 8.249 1.00 94.31 198 GLY A N 1
ATOM 1547 C CA . GLY A 1 198 ? -24.428 -7.542 8.029 1.00 94.31 198 GLY A CA 1
ATOM 1548 C C . GLY A 1 198 ? -23.537 -7.803 6.815 1.00 94.31 198 GLY A C 1
ATOM 1549 O O . GLY A 1 198 ? -23.279 -8.951 6.440 1.00 94.31 198 GLY A O 1
ATOM 1550 N N . GLN A 1 199 ? -23.032 -6.725 6.211 1.00 93.81 199 GLN A N 1
ATOM 1551 C CA . GLN A 1 199 ? -21.934 -6.784 5.247 1.00 93.81 199 GLN A CA 1
ATOM 1552 C C . GLN A 1 199 ? -20.604 -6.621 5.985 1.00 93.81 199 GLN A C 1
ATOM 1554 O O . GLN A 1 199 ? -20.343 -5.583 6.582 1.00 93.81 199 GLN A O 1
ATOM 1559 N N . ILE A 1 200 ? -19.759 -7.646 5.927 1.00 94.19 200 ILE A N 1
ATOM 1560 C CA . ILE A 1 200 ? -18.444 -7.666 6.565 1.00 94.19 200 ILE A CA 1
ATOM 1561 C C . ILE A 1 200 ? -17.363 -7.577 5.495 1.00 94.19 200 ILE A C 1
ATOM 1563 O O . ILE A 1 200 ? -17.319 -8.402 4.580 1.00 94.19 200 ILE A O 1
ATOM 1567 N N . LEU A 1 201 ? -16.467 -6.601 5.640 1.00 94.50 201 LEU A N 1
ATOM 1568 C CA . LEU A 1 201 ? -15.247 -6.490 4.848 1.00 94.50 201 LEU A CA 1
ATOM 1569 C C . LEU A 1 201 ? -14.063 -7.018 5.674 1.00 94.50 201 LEU A C 1
ATOM 1571 O O . LEU A 1 201 ? -13.587 -6.312 6.561 1.00 94.50 201 LEU A O 1
ATOM 1575 N N . PRO A 1 202 ? -13.571 -8.244 5.429 1.00 95.00 202 PRO A N 1
ATOM 1576 C CA . PRO A 1 202 ? -12.392 -8.737 6.126 1.00 95.00 202 PRO A CA 1
ATOM 1577 C C . PRO A 1 202 ? -11.148 -7.965 5.672 1.00 95.00 202 PRO A C 1
ATOM 1579 O O . PRO A 1 202 ? -10.862 -7.858 4.475 1.00 95.00 202 PRO A O 1
ATOM 1582 N N . MET A 1 203 ? -10.381 -7.474 6.640 1.00 95.25 203 MET A N 1
ATOM 1583 C CA . MET A 1 203 ? -9.102 -6.813 6.405 1.00 95.25 203 MET A CA 1
ATOM 1584 C C . MET A 1 203 ? -7.991 -7.528 7.175 1.00 95.25 203 MET A C 1
ATOM 1586 O O . MET A 1 203 ? -8.179 -7.940 8.316 1.00 95.25 203 MET A O 1
ATOM 1590 N N . CYS A 1 204 ? -6.836 -7.680 6.535 1.00 96.19 204 CYS A N 1
ATOM 1591 C CA . CYS A 1 204 ? -5.602 -8.174 7.133 1.00 96.19 204 CYS A CA 1
ATOM 1592 C C . CYS A 1 204 ? -4.623 -7.010 7.229 1.00 96.19 204 CYS A C 1
ATOM 1594 O O . CYS A 1 204 ? -4.301 -6.409 6.204 1.00 96.19 204 CYS A O 1
ATOM 1596 N N . LEU A 1 205 ? -4.174 -6.680 8.437 1.00 96.69 205 LEU A N 1
ATOM 1597 C CA . LEU A 1 205 ? -3.150 -5.665 8.660 1.00 96.69 205 LEU A CA 1
ATOM 1598 C C . LEU A 1 205 ? -1.854 -6.391 9.006 1.00 96.69 205 LEU A C 1
ATOM 1600 O O . LEU A 1 205 ? -1.773 -7.040 10.046 1.00 96.69 205 LEU A O 1
ATOM 1604 N N . ALA A 1 206 ? -0.865 -6.308 8.122 1.00 96.88 206 ALA A N 1
ATOM 1605 C CA . ALA A 1 206 ? 0.466 -6.841 8.367 1.00 96.88 206 ALA A CA 1
ATOM 1606 C C . ALA A 1 206 ? 1.414 -5.680 8.649 1.00 96.88 206 ALA A C 1
ATOM 1608 O O . ALA A 1 206 ? 1.436 -4.697 7.905 1.00 96.88 206 ALA A O 1
ATOM 1609 N N . PHE A 1 207 ? 2.203 -5.798 9.713 1.00 96.69 207 PHE A N 1
ATOM 1610 C CA . PHE A 1 207 ? 3.193 -4.792 10.066 1.00 96.69 207 PHE A CA 1
ATOM 1611 C C . PHE A 1 207 ? 4.492 -5.407 10.579 1.00 96.69 207 PHE A C 1
ATOM 1613 O O . PHE A 1 207 ? 4.524 -6.533 11.077 1.00 96.69 207 PHE A O 1
ATOM 1620 N N . ASP A 1 208 ? 5.582 -4.667 10.407 1.00 95.69 208 ASP A N 1
ATOM 1621 C CA . ASP A 1 208 ? 6.900 -5.079 10.862 1.00 95.69 208 ASP A CA 1
ATOM 1622 C C . ASP A 1 208 ? 7.072 -4.699 12.335 1.00 95.69 208 ASP A C 1
ATOM 1624 O O . ASP A 1 208 ? 7.305 -3.535 12.661 1.00 95.69 208 ASP A O 1
ATOM 1628 N N . HIS A 1 209 ? 6.996 -5.695 13.221 1.00 93.94 209 HIS A N 1
ATOM 1629 C CA . HIS A 1 209 ? 7.172 -5.523 14.669 1.00 93.94 209 HIS A CA 1
ATOM 1630 C C . HIS A 1 209 ? 8.560 -5.011 15.087 1.00 93.94 209 HIS A C 1
ATOM 1632 O O . HIS A 1 209 ? 8.774 -4.662 16.242 1.00 93.94 209 HIS A O 1
ATOM 1638 N N . ARG A 1 210 ? 9.535 -4.953 14.170 1.00 91.31 210 ARG A N 1
ATOM 1639 C CA . ARG A 1 210 ? 10.819 -4.280 14.428 1.00 91.31 210 ARG A CA 1
ATOM 1640 C C . ARG A 1 210 ? 10.699 -2.760 14.338 1.00 91.31 210 ARG A C 1
ATOM 1642 O O . ARG A 1 210 ? 11.608 -2.062 14.781 1.00 91.31 210 ARG A O 1
ATOM 1649 N N . ALA A 1 211 ? 9.652 -2.267 13.680 1.00 92.88 211 ALA A N 1
ATOM 1650 C CA . ALA A 1 211 ? 9.424 -0.855 13.413 1.00 92.88 211 ALA A CA 1
ATOM 1651 C C . ALA A 1 211 ? 8.239 -0.273 14.191 1.00 92.88 211 ALA A C 1
ATOM 1653 O O . ALA A 1 211 ? 8.258 0.920 14.479 1.00 92.88 211 ALA A O 1
ATOM 1654 N N . LEU A 1 212 ? 7.213 -1.080 14.465 1.00 95.19 212 LEU A N 1
ATOM 1655 C CA . LEU A 1 212 ? 5.928 -0.632 15.000 1.00 95.19 212 LEU A CA 1
ATOM 1656 C C . LEU A 1 212 ? 5.419 -1.596 16.071 1.00 95.19 212 LEU A C 1
ATOM 1658 O O . LEU A 1 212 ? 5.561 -2.809 15.914 1.00 95.19 212 LEU A O 1
ATOM 1662 N N . ASP A 1 213 ? 4.720 -1.066 17.069 1.00 94.81 213 ASP A N 1
ATOM 1663 C CA . ASP A 1 213 ? 3.849 -1.832 17.954 1.00 94.81 213 ASP A CA 1
ATOM 1664 C C . ASP A 1 213 ? 2.361 -1.614 17.627 1.00 94.81 213 ASP A C 1
ATOM 1666 O O . ASP A 1 213 ? 1.971 -0.795 16.791 1.00 94.81 213 ASP A O 1
ATOM 1670 N N . PHE A 1 214 ? 1.485 -2.388 18.277 1.00 93.25 214 PHE A N 1
ATOM 1671 C CA . PHE A 1 214 ? 0.040 -2.291 18.044 1.00 93.25 214 PHE A CA 1
ATOM 1672 C C . PHE A 1 214 ? -0.533 -0.910 18.390 1.00 93.25 214 PHE A C 1
ATOM 1674 O O . PHE A 1 214 ? -1.496 -0.488 17.749 1.00 93.25 214 PHE A O 1
ATOM 1681 N N . GLY A 1 215 ? 0.042 -0.203 19.371 1.00 96.31 215 GLY A N 1
ATOM 1682 C CA . GLY A 1 215 ? -0.422 1.124 19.790 1.00 96.31 215 GLY A CA 1
ATOM 1683 C C . GLY A 1 215 ? -0.413 2.139 18.645 1.00 96.31 215 GLY A C 1
ATOM 1684 O O . GLY A 1 215 ? -1.322 2.955 18.519 1.00 96.31 215 GLY A O 1
ATOM 1685 N N . GLU A 1 216 ? 0.558 2.010 17.754 1.00 95.69 216 GLU A N 1
ATOM 1686 C CA . GLU A 1 216 ? 0.806 2.849 16.591 1.00 95.69 216 GLU A CA 1
ATOM 1687 C C . GLU A 1 216 ? -0.191 2.588 15.460 1.00 95.69 216 GLU A C 1
ATOM 1689 O O . GLU A 1 216 ? -0.418 3.453 14.618 1.00 95.69 216 GLU A O 1
ATOM 1694 N N . ILE A 1 217 ? -0.834 1.419 15.462 1.00 96.62 217 ILE A N 1
ATOM 1695 C CA . ILE A 1 217 ? -1.825 1.007 14.460 1.00 96.62 217 ILE A CA 1
ATOM 1696 C C . ILE A 1 217 ? -3.247 1.345 14.923 1.00 96.62 217 ILE A C 1
ATOM 1698 O O . ILE A 1 217 ? -4.141 1.536 14.099 1.00 96.62 217 ILE A O 1
ATOM 1702 N N . VAL A 1 218 ? -3.485 1.484 16.232 1.00 97.44 218 VAL A N 1
ATOM 1703 C CA . VAL A 1 218 ? -4.812 1.819 16.778 1.00 97.44 218 VAL A CA 1
ATOM 1704 C C . VAL A 1 218 ? -5.429 3.073 16.134 1.00 97.44 218 VAL A C 1
ATOM 1706 O O . VAL A 1 218 ? -6.609 3.007 15.780 1.00 97.44 218 VAL A O 1
ATOM 1709 N N . PRO A 1 219 ? -4.707 4.195 15.923 1.00 98.12 219 PRO A N 1
ATOM 1710 C CA . PRO A 1 219 ? -5.284 5.371 15.269 1.00 98.12 219 PRO A CA 1
ATOM 1711 C C . PRO A 1 219 ? -5.752 5.099 13.832 1.00 98.12 219 PRO A C 1
ATOM 1713 O O . PRO A 1 219 ? -6.789 5.619 13.421 1.00 98.12 219 PRO A O 1
ATOM 1716 N N . PHE A 1 220 ? -5.046 4.237 13.091 1.00 98.31 220 PHE A N 1
ATOM 1717 C CA . PHE A 1 220 ? -5.453 3.804 11.752 1.00 98.31 220 PHE A CA 1
ATOM 1718 C C . PHE A 1 220 ? -6.785 3.050 11.802 1.00 98.31 220 PHE A C 1
ATOM 1720 O O . PHE A 1 220 ? -7.700 3.370 11.045 1.00 98.31 220 PHE A O 1
ATOM 1727 N N . ILE A 1 221 ? -6.911 2.085 12.721 1.00 97.88 221 ILE A N 1
ATOM 1728 C CA . ILE A 1 221 ? -8.122 1.264 12.878 1.00 97.88 221 ILE A CA 1
ATOM 1729 C C . ILE A 1 221 ? -9.306 2.142 13.285 1.00 97.88 221 ILE A C 1
ATOM 1731 O O . ILE A 1 221 ? -10.324 2.145 12.598 1.00 97.88 221 ILE A O 1
ATOM 1735 N N . LYS A 1 222 ? -9.139 2.970 14.324 1.00 97.88 222 LYS A N 1
ATOM 1736 C CA . LYS A 1 222 ? -10.182 3.900 14.782 1.00 97.88 222 LYS A CA 1
ATOM 1737 C C . LYS A 1 222 ? -10.655 4.819 13.664 1.00 97.88 222 LYS A C 1
ATOM 1739 O O . LYS A 1 222 ? -11.847 5.093 13.554 1.00 97.88 222 LYS A O 1
ATOM 1744 N N . LYS A 1 223 ? -9.734 5.282 12.811 1.00 97.69 223 LYS A N 1
ATOM 1745 C CA . LYS A 1 223 ? -10.111 6.140 11.694 1.00 97.69 223 LYS A CA 1
ATOM 1746 C C . LYS A 1 223 ? -10.931 5.402 10.639 1.00 97.69 223 LYS A C 1
ATOM 1748 O O . LYS A 1 223 ? -11.860 5.983 10.083 1.00 97.69 223 LYS A O 1
ATOM 1753 N N . LEU A 1 224 ? -10.606 4.141 10.356 1.00 97.44 224 LEU A N 1
ATOM 1754 C CA . LEU A 1 224 ? -11.428 3.314 9.474 1.00 97.44 224 LEU A CA 1
ATOM 1755 C C . LEU A 1 224 ? -12.820 3.084 10.063 1.00 97.44 224 LEU A C 1
ATOM 1757 O O . LEU A 1 224 ? -13.795 3.236 9.330 1.00 97.44 224 LEU A O 1
ATOM 1761 N N . ASP A 1 225 ? -12.917 2.800 11.362 1.00 95.94 225 ASP A N 1
ATOM 1762 C CA . ASP A 1 225 ? -14.199 2.629 12.052 1.00 95.94 225 ASP A CA 1
ATOM 1763 C C . ASP A 1 225 ? -15.067 3.891 11.922 1.00 95.94 225 ASP A C 1
ATOM 1765 O O . ASP A 1 225 ? -16.221 3.807 11.501 1.00 95.94 225 ASP A O 1
ATOM 1769 N N . GLU A 1 226 ? -14.500 5.079 12.168 1.00 97.00 226 GLU A N 1
ATOM 1770 C CA . GLU A 1 226 ? -15.192 6.360 11.957 1.00 97.00 226 GLU A CA 1
ATOM 1771 C C . GLU A 1 226 ? -15.709 6.521 10.521 1.00 97.00 226 GLU A C 1
ATOM 1773 O O . GLU A 1 226 ? -16.846 6.944 10.308 1.00 97.00 226 GLU A O 1
ATOM 1778 N N . ILE A 1 227 ? -14.878 6.200 9.526 1.00 96.44 227 ILE A N 1
ATOM 1779 C CA . ILE A 1 227 ? -15.224 6.348 8.107 1.00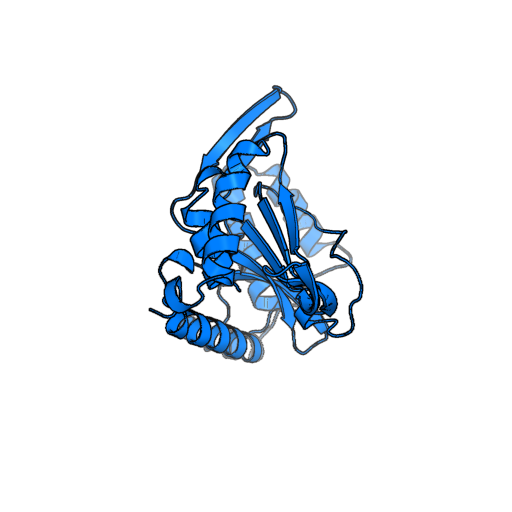 96.44 227 ILE A CA 1
ATOM 1780 C C . ILE A 1 227 ? -16.303 5.344 7.695 1.00 96.44 227 ILE A C 1
ATOM 1782 O O . ILE A 1 227 ? -17.181 5.686 6.904 1.00 96.44 227 ILE A O 1
ATOM 1786 N N . PHE A 1 228 ? -16.261 4.113 8.201 1.00 93.31 228 PHE A N 1
ATOM 1787 C CA . PHE A 1 228 ? -17.269 3.103 7.886 1.00 93.31 228 PHE A CA 1
ATOM 1788 C C . PHE A 1 228 ? -18.610 3.389 8.560 1.00 93.31 228 PHE A C 1
ATOM 1790 O O . PHE A 1 228 ? -19.647 3.112 7.960 1.00 93.31 228 PHE A O 1
ATOM 1797 N N . VAL A 1 229 ? -18.605 4.005 9.745 1.00 92.62 229 VAL A N 1
ATOM 1798 C CA . VAL A 1 229 ? -19.823 4.507 10.397 1.00 92.62 229 VAL A CA 1
ATOM 1799 C C . VAL A 1 229 ? -20.370 5.741 9.674 1.00 92.62 229 VAL A C 1
ATOM 1801 O O . VAL A 1 229 ? -21.579 5.859 9.489 1.00 92.62 229 VAL A O 1
ATOM 1804 N N . ASN A 1 230 ? -19.502 6.654 9.228 1.00 94.81 230 ASN A N 1
ATOM 1805 C CA . ASN A 1 230 ? -19.897 7.874 8.526 1.00 94.81 230 ASN A CA 1
ATOM 1806 C C . ASN A 1 230 ? -19.099 8.086 7.223 1.00 94.81 230 ASN A C 1
ATOM 1808 O O . ASN A 1 230 ? -18.135 8.863 7.194 1.00 94.81 230 ASN A O 1
ATOM 1812 N N . PRO A 1 231 ? -19.537 7.481 6.102 1.00 93.44 231 PRO A N 1
ATOM 1813 C CA . PRO A 1 231 ? -18.836 7.590 4.822 1.00 93.44 231 PRO A CA 1
ATOM 1814 C C . PRO A 1 231 ? -18.700 9.025 4.295 1.00 93.44 231 PRO A C 1
ATOM 1816 O O . PRO A 1 231 ? -17.771 9.307 3.539 1.00 93.44 231 PRO A O 1
ATOM 1819 N N . ASN A 1 232 ? -19.563 9.959 4.722 1.00 93.38 232 ASN A N 1
ATOM 1820 C CA . ASN A 1 232 ? -19.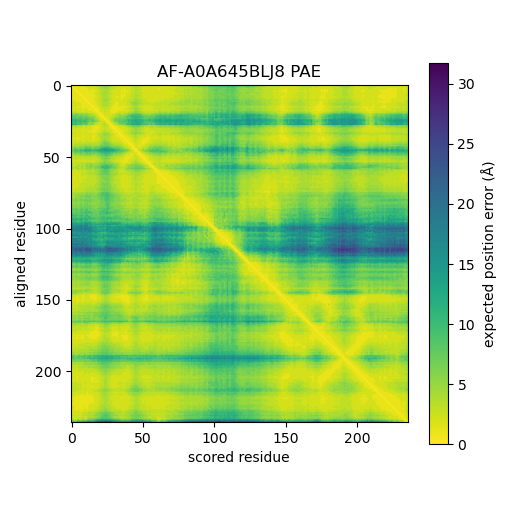509 11.365 4.299 1.00 93.38 232 ASN A CA 1
ATOM 1821 C C . ASN A 1 232 ? -18.185 12.058 4.653 1.00 93.38 232 ASN A C 1
ATOM 1823 O O . ASN A 1 232 ? -17.850 13.074 4.046 1.00 93.38 232 ASN A O 1
ATOM 1827 N N . LEU A 1 233 ? -17.417 11.507 5.599 1.00 91.00 233 LEU A N 1
ATOM 1828 C CA . LEU A 1 233 ? -16.087 11.999 5.958 1.00 91.00 233 LEU A CA 1
ATOM 1829 C C . LEU A 1 233 ? -15.094 11.959 4.787 1.00 91.00 233 LEU A C 1
ATOM 1831 O O . LEU A 1 233 ? -14.158 12.751 4.776 1.00 91.00 233 LEU A O 1
ATOM 1835 N N . ILE A 1 234 ? -15.298 11.073 3.805 1.00 90.88 234 ILE A N 1
ATOM 1836 C CA . ILE A 1 234 ? -14.396 10.900 2.652 1.00 90.88 234 ILE A CA 1
ATOM 1837 C C . ILE A 1 234 ? -15.040 11.213 1.295 1.00 90.88 234 ILE A C 1
ATOM 1839 O O . ILE A 1 234 ? -14.397 11.023 0.264 1.00 90.88 234 ILE A O 1
ATOM 1843 N N . LEU A 1 235 ? -16.305 11.646 1.283 1.00 84.69 235 LEU A N 1
ATOM 1844 C CA . LEU A 1 235 ? -17.037 12.001 0.058 1.00 84.69 235 LEU A CA 1
ATOM 1845 C C . LEU A 1 235 ? -16.817 13.457 -0.385 1.00 84.69 235 LEU A C 1
ATOM 1847 O O . LEU A 1 235 ? -17.287 13.828 -1.459 1.00 84.69 235 LEU A O 1
ATOM 1851 N N . LYS A 1 236 ? -16.143 14.262 0.442 1.00 65.38 236 LYS A N 1
ATOM 1852 C CA . LYS A 1 236 ? -15.814 15.663 0.155 1.00 65.38 236 LYS A CA 1
ATOM 1853 C C . LYS A 1 236 ? -14.599 15.797 -0.761 1.00 65.38 236 LYS A C 1
ATOM 1855 O O . LYS A 1 236 ? -13.702 14.921 -0.705 1.00 65.38 236 LYS A O 1
#

Organism: NCBI:txid1076179

InterPro domains:
  IPR001078 2-oxoacid dehydrogenase acyltransferase, catalytic domain [PF00198] (135-235)
  IPR023213 Chloramphenicol acetyltransferase-like domain superfamily [G3DSA:3.30.559.10] (1-102)
  IPR023213 Chloramphenicol acetyltransferase-like domain superfamily [G3DSA:3.30.559.10] (115-236)
  IPR050743 2-oxoacid dehydrogenase family, E2 component [PTHR43178] (136-235)